Protein AF-A0A3Q3DHJ6-F1 (afdb_monomer_lite)

Radius of gyration: 68.67 Å; chains: 1; bounding box: 113×102×213 Å

pLDDT: mean 78.47, std 24.29, range [31.16, 98.81]

Foldseek 3Di:
DDDDDDDDDPPPPPPPDPVVVVVVVVVVVVVVVVVVVVVVVVVVVVVVVVVVVVVVVVVVVVVVVVVVVVVVVVVVVVVVVVVVVVVVVVVVVVVVVVVVVVVVVVVVVVVVVVVVVVVVCVVPVCPPPCVPDDPDDPVDPVVSVVVVVVVVVVVVVVVVVVVVVVVVVVVVVVVVVVVVVVVVVVVVVVVVVDDDDDDDDDDDDDDDDDDDPDDDDDPDDPDDDDPDDDDDDDDDDDDDDDDDD

Secondary structure (DSSP, 8-state):
--------------PPPHHHHHHHHHHHHHHHHHHHHHHHHHHHHHHHHHHHHHHHHHHHHHHHHHHHHHHHHHHHHHHHHHHHHHHHHHHHHHHHHHHHHHHHHHHHHHHHHHHHHHHHHHH-GGGSTTTTS-----S-HHHHHHHHHHHHHHHHHHHHHHHHHHHHHHHHHHHHHHHHHHHHHHHHHHHTTS---------------------------------PPP---------------

Sequence (245 aa):
MRAPSSSGFPLTLCMPLPCEQSMETKQKSLLQRVEALDEECEELQKQLGEREERELNLHNQLQQMSEDNEQLRTQFTSQRDTCSQLQSEKQTLQTQIEYFQGSVAELKQSVKSLKETERLLVAFPELSPLAHAQPKSTGNVLLDMEQQLQANSIRIGVLEKENAALQGSLVKLKEAAQQNAAKVRLIKSNWIGTDRTEISTKGEPYLDYTTNEQESSPLQICSFSPVTPPVEQLADQTQMQMSPL

Structure (mmCIF, N/CA/C/O backbone):
data_AF-A0A3Q3DHJ6-F1
#
_entry.id   AF-A0A3Q3DHJ6-F1
#
loop_
_atom_site.group_PDB
_atom_site.id
_atom_site.type_symbol
_atom_site.label_atom_id
_atom_site.label_alt_id
_atom_site.label_comp_id
_atom_site.label_asym_id
_atom_site.label_entity_id
_atom_site.label_seq_id
_atom_site.pdbx_PDB_ins_code
_atom_site.Cartn_x
_atom_site.Cartn_y
_atom_site.Cartn_z
_atom_site.occupancy
_atom_site.B_iso_or_equiv
_atom_site.auth_seq_id
_atom_site.auth_comp_id
_atom_site.auth_asym_id
_atom_site.auth_atom_id
_atom_site.pdbx_PDB_model_num
ATOM 1 N N . MET A 1 1 ? 51.721 5.323 -136.711 1.00 38.19 1 MET A N 1
ATOM 2 C CA . MET A 1 1 ? 52.266 6.091 -135.566 1.00 38.19 1 MET A CA 1
ATOM 3 C C . MET A 1 1 ? 51.485 5.638 -134.341 1.00 38.19 1 MET A C 1
ATOM 5 O O . MET A 1 1 ? 50.269 5.625 -134.422 1.00 38.19 1 MET A O 1
ATOM 9 N N . ARG A 1 2 ? 52.100 4.962 -133.356 1.00 38.19 2 ARG A N 1
ATOM 10 C CA . ARG A 1 2 ? 52.894 5.560 -132.254 1.00 38.19 2 ARG A CA 1
ATOM 11 C C . ARG A 1 2 ? 52.042 6.636 -131.549 1.00 38.19 2 ARG A C 1
ATOM 13 O O . ARG A 1 2 ? 51.646 7.573 -132.217 1.00 38.19 2 ARG A O 1
ATOM 20 N N . ALA A 1 3 ? 51.740 6.592 -130.260 1.00 44.41 3 ALA A N 1
ATOM 21 C CA . ALA A 1 3 ? 52.284 5.824 -129.149 1.00 44.41 3 ALA A CA 1
ATOM 22 C C . ALA A 1 3 ? 51.230 5.713 -128.028 1.00 44.41 3 ALA A C 1
ATOM 24 O O . ALA A 1 3 ? 50.199 6.378 -128.099 1.00 44.41 3 ALA A O 1
ATOM 25 N N . PRO A 1 4 ? 51.493 4.850 -127.038 1.00 59.75 4 PRO A N 1
ATOM 26 C CA . PRO A 1 4 ? 50.499 4.233 -126.180 1.00 59.75 4 PRO A CA 1
ATOM 27 C C . PRO A 1 4 ? 50.612 4.715 -124.723 1.00 59.75 4 PRO A C 1
ATOM 29 O O . PRO A 1 4 ? 51.340 5.656 -124.417 1.00 59.75 4 PRO A O 1
ATOM 32 N N . SER A 1 5 ? 49.965 3.941 -123.845 1.00 44.78 5 SER A N 1
ATOM 33 C CA . SER A 1 5 ? 50.282 3.720 -122.427 1.00 44.78 5 SER A CA 1
ATOM 34 C C . SER A 1 5 ? 50.041 4.887 -121.472 1.00 44.78 5 SER A C 1
ATOM 36 O O . SER A 1 5 ? 50.694 5.915 -121.545 1.00 44.78 5 SER A O 1
ATOM 38 N N . SER A 1 6 ? 49.241 4.654 -120.433 1.00 46.41 6 SER A N 1
ATOM 39 C CA . SER A 1 6 ? 49.790 4.017 -119.232 1.00 46.41 6 SER A CA 1
ATOM 40 C C . SER A 1 6 ? 48.711 3.833 -118.164 1.00 46.41 6 SER A C 1
ATOM 42 O O . SER A 1 6 ? 47.976 4.766 -117.868 1.00 46.41 6 SER A O 1
ATOM 44 N N . SER A 1 7 ? 48.662 2.616 -117.611 1.00 47.19 7 SER A N 1
ATOM 45 C CA . SER A 1 7 ? 48.401 2.282 -116.198 1.00 47.19 7 SER A CA 1
ATOM 46 C C . SER A 1 7 ? 47.407 3.186 -115.439 1.00 47.19 7 SER A C 1
ATOM 48 O O . SER A 1 7 ? 47.727 4.307 -115.066 1.00 47.19 7 SER A O 1
ATOM 50 N N . GLY A 1 8 ? 46.217 2.726 -115.060 1.00 51.97 8 GLY A N 1
ATOM 51 C CA . GLY A 1 8 ? 46.079 1.498 -114.280 1.00 51.97 8 GLY A CA 1
ATOM 52 C C . GLY A 1 8 ? 46.883 1.590 -112.980 1.00 51.97 8 GLY A C 1
ATOM 53 O O . GLY A 1 8 ? 47.697 0.714 -112.717 1.00 51.97 8 GLY A O 1
ATOM 54 N N . PHE A 1 9 ? 46.725 2.675 -112.217 1.00 45.62 9 PHE A N 1
ATOM 55 C CA . PHE A 1 9 ? 47.145 2.693 -110.819 1.00 45.62 9 PHE A CA 1
ATOM 56 C C . PHE A 1 9 ? 46.053 1.991 -110.007 1.00 45.62 9 PHE A C 1
ATOM 58 O O . PHE A 1 9 ? 44.914 2.467 -110.009 1.00 45.62 9 PHE A O 1
ATOM 65 N N . PRO A 1 10 ? 46.341 0.851 -109.352 1.00 48.22 10 PRO A N 1
ATOM 66 C CA . PRO A 1 10 ? 45.417 0.320 -108.370 1.00 48.22 10 PRO A CA 1
ATOM 67 C C . PRO A 1 10 ? 45.279 1.390 -107.291 1.00 48.22 10 PRO A C 1
ATOM 69 O O . PRO A 1 10 ? 46.277 1.980 -106.879 1.00 48.22 10 PRO A O 1
ATOM 72 N N . LEU A 1 11 ? 44.043 1.663 -106.874 1.00 45.88 11 LEU A N 1
ATOM 73 C CA . LEU A 1 11 ? 43.772 2.355 -105.623 1.00 45.88 11 LEU A CA 1
ATOM 74 C C . LEU A 1 11 ? 44.622 1.656 -104.566 1.00 45.88 11 LEU A C 1
ATOM 76 O O . LEU A 1 11 ? 44.307 0.537 -104.160 1.00 45.88 11 LEU A O 1
ATOM 80 N N . THR A 1 12 ? 45.747 2.269 -104.201 1.00 51.69 12 THR A N 1
ATOM 81 C CA . THR A 1 12 ? 46.545 1.843 -103.068 1.00 51.69 12 THR A CA 1
ATOM 82 C C . THR A 1 12 ? 45.611 2.025 -101.892 1.00 51.69 12 THR A C 1
ATOM 84 O O . THR A 1 12 ? 45.407 3.138 -101.412 1.00 51.69 12 THR A O 1
ATOM 87 N N . LEU A 1 13 ? 44.955 0.931 -101.510 1.00 50.88 13 LEU A N 1
ATOM 88 C CA . LEU A 1 13 ? 44.320 0.786 -100.223 1.00 50.88 13 LEU A CA 1
ATOM 89 C C . LEU A 1 13 ? 45.427 1.167 -99.243 1.00 50.88 13 LEU A C 1
ATOM 91 O O . LEU A 1 13 ? 46.418 0.446 -99.120 1.00 50.88 13 LEU A O 1
ATOM 95 N N . CYS A 1 14 ? 45.341 2.375 -98.690 1.00 50.25 14 CYS A N 1
ATOM 96 C CA . CYS A 1 14 ? 46.256 2.842 -97.670 1.00 50.25 14 CYS A CA 1
ATOM 97 C C . CYS A 1 14 ? 46.048 1.883 -96.501 1.00 50.25 14 CYS A C 1
ATOM 99 O O . CYS A 1 14 ? 45.080 2.015 -95.759 1.00 50.25 14 CYS A O 1
ATOM 101 N N . MET A 1 15 ? 46.859 0.824 -96.434 1.00 57.88 15 MET A N 1
ATOM 102 C CA . MET A 1 15 ? 46.870 -0.071 -95.290 1.00 57.88 15 MET A CA 1
ATOM 103 C C . MET A 1 15 ? 47.282 0.801 -94.107 1.00 57.88 15 MET A C 1
ATOM 105 O O . MET A 1 15 ? 48.376 1.375 -94.168 1.00 57.88 15 MET A O 1
ATOM 109 N N . PRO A 1 16 ? 46.418 0.963 -93.089 1.00 57.41 16 PRO A N 1
ATOM 110 C CA . PRO A 1 16 ? 46.714 1.852 -91.982 1.00 57.41 16 PRO A CA 1
ATOM 111 C C . PRO A 1 16 ? 48.050 1.433 -91.373 1.00 57.41 16 PRO A C 1
ATOM 113 O O . PRO A 1 16 ? 48.297 0.247 -91.130 1.00 57.41 16 PRO A O 1
ATOM 116 N N . LEU A 1 17 ? 48.944 2.411 -91.205 1.00 59.09 17 LEU A N 1
ATOM 117 C CA . LEU A 1 17 ? 50.272 2.208 -90.631 1.00 59.09 17 LEU A CA 1
ATOM 118 C C . LEU A 1 17 ? 50.115 1.471 -89.284 1.00 59.09 17 LEU A C 1
ATOM 120 O O . LEU A 1 17 ? 49.172 1.773 -88.554 1.00 59.09 17 LEU A O 1
ATOM 124 N N . PRO A 1 18 ? 51.028 0.564 -88.882 1.00 71.81 18 PRO A N 1
ATOM 125 C CA . PRO A 1 18 ? 50.919 -0.202 -87.628 1.00 71.81 18 PRO A CA 1
ATOM 126 C C . PRO A 1 18 ? 50.648 0.646 -86.367 1.00 71.81 18 PRO A C 1
ATOM 128 O O . PRO A 1 18 ? 50.118 0.157 -85.372 1.00 71.81 18 PRO A O 1
ATOM 131 N N . CYS A 1 19 ? 50.993 1.936 -86.415 1.00 77.69 19 CYS A N 1
ATOM 132 C CA . CYS A 1 19 ? 50.705 2.921 -85.378 1.00 77.69 19 CYS A CA 1
ATOM 133 C C . CYS A 1 19 ? 49.204 3.265 -85.256 1.00 77.69 19 CYS A C 1
ATOM 135 O O . CYS A 1 19 ? 48.701 3.375 -84.143 1.00 77.69 19 CYS A O 1
ATOM 137 N N . GLU A 1 20 ? 48.471 3.384 -86.367 1.00 82.25 20 GLU A N 1
ATOM 138 C CA . GLU A 1 20 ? 47.041 3.733 -86.389 1.00 82.25 20 GLU A CA 1
ATOM 139 C C . GLU A 1 20 ? 46.186 2.617 -85.773 1.00 82.25 20 GLU A C 1
ATOM 141 O O . GLU A 1 20 ? 45.377 2.872 -84.884 1.00 82.25 20 GLU A O 1
ATOM 146 N N . GLN A 1 21 ? 46.479 1.361 -86.120 1.00 84.25 21 GLN A N 1
ATOM 147 C CA . GLN A 1 21 ? 45.838 0.189 -85.508 1.00 84.25 21 GLN A CA 1
ATOM 148 C C . GLN A 1 21 ? 46.177 0.061 -84.007 1.00 84.25 21 GLN A C 1
ATOM 150 O O . GLN A 1 21 ? 45.337 -0.321 -83.189 1.00 84.25 21 GLN A O 1
ATOM 155 N N . SER A 1 22 ? 47.405 0.413 -83.602 1.00 89.38 22 SER A N 1
ATOM 156 C CA . SER A 1 22 ? 47.807 0.440 -82.185 1.00 89.38 22 SER A CA 1
ATOM 157 C C . SER A 1 22 ? 47.081 1.536 -81.392 1.00 89.38 22 SER A C 1
ATOM 159 O O . SER A 1 22 ? 46.739 1.344 -80.226 1.00 89.38 22 SER A O 1
ATOM 161 N N . MET A 1 23 ? 46.830 2.686 -82.015 1.00 92.38 23 MET A N 1
ATOM 162 C CA . MET A 1 23 ? 46.065 3.778 -81.414 1.00 92.38 23 MET A CA 1
ATOM 163 C C . MET A 1 23 ? 44.589 3.413 -81.261 1.00 92.38 23 MET A C 1
ATOM 165 O O . MET A 1 23 ? 44.036 3.590 -80.177 1.00 92.38 23 MET A O 1
ATOM 169 N N . GLU A 1 24 ? 43.977 2.843 -82.297 1.00 92.25 24 GLU A N 1
ATOM 170 C CA . GLU A 1 24 ? 42.576 2.414 -82.278 1.00 92.25 24 GLU A CA 1
ATOM 171 C C . GLU A 1 24 ? 42.324 1.338 -81.208 1.00 92.25 24 GLU A C 1
ATOM 173 O O . GLU A 1 24 ? 41.382 1.429 -80.420 1.00 92.25 24 GLU A O 1
ATOM 178 N N . THR A 1 25 ? 43.214 0.348 -81.103 1.00 94.06 25 THR A N 1
ATOM 179 C CA . THR A 1 25 ? 43.114 -0.703 -80.075 1.00 94.06 25 THR A CA 1
ATOM 180 C C . THR A 1 25 ? 43.244 -0.150 -78.657 1.00 94.06 25 THR A C 1
ATOM 182 O O . THR A 1 25 ? 42.475 -0.541 -77.777 1.00 94.06 25 THR A O 1
ATOM 185 N N . LYS A 1 26 ? 44.159 0.800 -78.424 1.00 95.25 26 LYS A N 1
ATOM 186 C CA . LYS A 1 26 ? 44.283 1.488 -77.129 1.00 95.25 26 LYS A CA 1
ATOM 187 C C . LYS A 1 26 ? 43.051 2.323 -76.806 1.00 95.25 26 LYS A C 1
ATOM 189 O O . LYS A 1 26 ? 42.571 2.249 -75.682 1.00 95.25 26 LYS A O 1
ATOM 194 N N . GLN A 1 27 ? 42.521 3.081 -77.766 1.00 95.56 27 GLN A N 1
ATOM 195 C CA . GLN A 1 27 ? 41.292 3.857 -77.572 1.00 95.56 27 GLN A CA 1
ATOM 196 C C . GLN A 1 27 ? 40.122 2.951 -77.192 1.00 95.56 27 GLN A C 1
ATOM 198 O O . GLN A 1 27 ? 39.433 3.223 -76.214 1.00 95.56 27 GLN A O 1
ATOM 203 N N . LYS A 1 28 ? 39.948 1.833 -77.902 1.00 96.38 28 LYS A N 1
ATOM 204 C CA . LYS A 1 28 ? 38.896 0.859 -77.608 1.00 96.38 28 LYS A CA 1
ATOM 205 C C . LYS A 1 28 ? 39.064 0.216 -76.229 1.00 96.38 28 LYS A C 1
ATOM 207 O O . LYS A 1 28 ? 38.093 0.103 -75.491 1.00 96.38 28 LYS A O 1
ATOM 212 N N . SER A 1 29 ? 40.291 -0.153 -75.856 1.00 97.25 29 SER A N 1
ATOM 213 C CA . SER A 1 29 ? 40.589 -0.696 -74.524 1.00 97.25 29 SER A CA 1
ATOM 214 C C . SER A 1 29 ? 40.341 0.321 -73.406 1.00 97.25 29 SER A C 1
ATOM 216 O O . SER A 1 29 ? 39.877 -0.064 -72.336 1.00 97.25 29 SER A O 1
ATOM 218 N N . LEU A 1 30 ? 40.649 1.601 -73.634 1.00 97.69 30 LEU A N 1
ATOM 219 C CA . LEU A 1 30 ? 40.379 2.669 -72.672 1.00 97.69 30 LEU A CA 1
ATOM 220 C C . LEU A 1 30 ? 38.879 2.912 -72.518 1.00 97.69 30 LEU A C 1
ATOM 222 O O . LEU A 1 30 ? 38.420 3.008 -71.387 1.00 97.69 30 LEU A O 1
ATOM 226 N N . LEU A 1 31 ? 38.121 2.948 -73.619 1.00 97.69 31 LEU A N 1
ATOM 227 C CA . LEU A 1 31 ? 36.661 3.071 -73.578 1.00 97.69 31 LEU A CA 1
ATOM 228 C C . LEU A 1 31 ? 36.030 1.936 -72.768 1.00 97.69 31 LEU A C 1
ATOM 230 O O . LEU A 1 31 ? 35.289 2.210 -71.836 1.00 97.69 31 LEU A O 1
ATOM 234 N N . GLN A 1 32 ? 36.421 0.686 -73.029 1.00 97.69 32 GLN A N 1
ATOM 235 C CA . GLN A 1 32 ? 35.944 -0.465 -72.252 1.00 97.69 32 GLN A CA 1
ATOM 236 C C . GLN A 1 32 ? 36.284 -0.358 -70.763 1.00 97.69 32 GLN A C 1
ATOM 238 O O . GLN A 1 32 ? 35.499 -0.771 -69.914 1.00 97.69 32 GLN A O 1
ATOM 243 N N . ARG A 1 33 ? 37.462 0.183 -70.418 1.00 97.81 33 ARG A N 1
ATOM 244 C CA . ARG A 1 33 ? 37.822 0.383 -69.011 1.00 97.81 33 ARG A CA 1
ATOM 245 C C . ARG A 1 33 ? 37.009 1.503 -68.366 1.00 97.81 33 ARG A C 1
ATOM 247 O O . ARG A 1 33 ? 36.709 1.381 -67.187 1.00 97.81 33 ARG A O 1
ATOM 254 N N . VAL A 1 34 ? 36.684 2.564 -69.101 1.00 98.19 34 VAL A N 1
ATOM 255 C CA . VAL A 1 34 ? 35.807 3.640 -68.616 1.00 98.19 34 VAL A CA 1
ATOM 256 C C . VAL A 1 34 ? 34.396 3.102 -68.389 1.00 98.19 34 VAL A C 1
ATOM 258 O O . VAL A 1 34 ? 33.900 3.243 -67.284 1.00 98.19 34 VAL A O 1
ATOM 261 N N . GLU A 1 35 ? 33.821 2.382 -69.355 1.00 97.81 35 GLU A N 1
ATOM 262 C CA . GLU A 1 35 ? 32.502 1.741 -69.214 1.00 97.81 35 GLU A CA 1
ATOM 263 C C . GLU A 1 35 ? 32.453 0.810 -67.989 1.00 97.81 35 GLU A C 1
ATOM 265 O O . GLU A 1 35 ? 31.550 0.913 -67.167 1.00 97.81 35 GLU A O 1
ATOM 270 N N . ALA A 1 36 ? 33.473 -0.036 -67.799 1.00 97.75 36 ALA A N 1
ATOM 271 C CA . ALA A 1 36 ? 33.556 -0.906 -66.624 1.00 97.75 36 ALA A CA 1
ATOM 272 C C . ALA A 1 36 ? 33.687 -0.125 -65.302 1.00 97.75 36 ALA A C 1
ATOM 274 O O . ALA A 1 36 ? 33.156 -0.546 -64.280 1.00 97.75 36 ALA A O 1
ATOM 275 N N . LEU A 1 37 ? 34.410 1.000 -65.300 1.00 98.31 37 LEU A N 1
ATOM 276 C CA . LEU A 1 37 ? 34.512 1.861 -64.120 1.00 98.31 37 LEU A CA 1
ATOM 277 C C . LEU A 1 37 ? 33.188 2.568 -63.821 1.00 98.31 37 LEU A C 1
ATOM 279 O O . LEU A 1 37 ? 32.863 2.725 -62.647 1.00 98.31 37 LEU A O 1
ATOM 283 N N . ASP A 1 38 ? 32.432 2.967 -64.843 1.00 98.31 38 ASP A N 1
ATOM 284 C CA . ASP A 1 38 ? 31.113 3.578 -64.677 1.00 98.31 38 ASP A CA 1
ATOM 285 C C . ASP A 1 38 ? 30.137 2.568 -64.049 1.00 98.31 38 ASP A C 1
ATOM 287 O O . ASP A 1 38 ? 29.485 2.887 -63.055 1.00 98.31 38 ASP A O 1
ATOM 291 N N . GLU A 1 39 ? 30.128 1.319 -64.531 1.00 98.12 39 GLU A N 1
ATOM 292 C CA . GLU A 1 39 ? 29.353 0.221 -63.930 1.00 98.12 39 GLU A CA 1
ATOM 293 C C . GLU A 1 39 ? 29.758 -0.049 -62.467 1.00 98.12 39 GLU A C 1
ATOM 295 O O . GLU A 1 39 ? 28.898 -0.173 -61.590 1.00 98.12 39 GLU A O 1
ATOM 300 N N . GLU A 1 40 ? 31.066 -0.105 -62.171 1.00 98.38 40 GLU A N 1
ATOM 301 C CA . GLU A 1 40 ? 31.577 -0.245 -60.799 1.00 98.38 40 GLU A CA 1
ATOM 302 C C . GLU A 1 40 ? 31.118 0.930 -59.906 1.00 98.38 40 GLU A C 1
ATOM 304 O O . GLU A 1 40 ? 30.733 0.714 -58.753 1.00 98.38 40 GLU A O 1
ATOM 309 N N . CYS A 1 41 ? 31.123 2.167 -60.418 1.00 98.38 41 CYS A N 1
ATOM 310 C CA . CYS A 1 41 ? 30.667 3.350 -59.682 1.00 98.38 41 CYS A CA 1
ATOM 311 C C . CYS A 1 41 ? 29.165 3.303 -59.377 1.00 98.38 41 CYS A C 1
ATOM 313 O O . CYS A 1 41 ? 28.772 3.586 -58.243 1.00 98.38 41 CYS A O 1
ATOM 315 N N . GLU A 1 42 ? 28.333 2.932 -60.354 1.00 98.38 42 GLU A N 1
ATOM 316 C CA . GLU A 1 42 ? 26.882 2.814 -60.175 1.00 98.38 42 GLU A CA 1
ATOM 317 C C . GLU A 1 42 ? 26.523 1.744 -59.135 1.00 98.38 42 GLU A C 1
ATOM 319 O O . GLU A 1 42 ? 25.709 1.989 -58.238 1.00 98.38 42 GLU A O 1
ATOM 324 N N . GLU A 1 43 ? 27.171 0.578 -59.195 1.00 98.38 43 GLU A N 1
ATOM 325 C CA . GLU A 1 43 ? 26.939 -0.501 -58.232 1.00 98.38 43 GLU A CA 1
ATOM 326 C C . GLU A 1 43 ? 27.399 -0.105 -56.820 1.00 98.38 43 GLU A C 1
ATOM 328 O O . GLU A 1 43 ? 26.675 -0.323 -55.845 1.00 98.38 43 GLU A O 1
ATOM 333 N N . LEU A 1 44 ? 28.561 0.545 -56.684 1.00 98.50 44 LEU A N 1
ATOM 334 C CA . LEU A 1 44 ? 29.019 1.068 -55.392 1.00 98.50 44 LEU A CA 1
ATOM 335 C C . LEU A 1 44 ? 28.064 2.127 -54.832 1.00 98.50 44 LEU A C 1
ATOM 337 O O . LEU A 1 44 ? 27.785 2.122 -53.631 1.00 98.50 44 LEU A O 1
ATOM 341 N N . GLN A 1 45 ? 27.537 3.013 -55.678 1.00 98.38 45 GLN A N 1
ATOM 342 C CA . GLN A 1 45 ? 26.580 4.036 -55.264 1.00 98.38 45 GLN A CA 1
ATOM 343 C C . GLN A 1 45 ? 25.264 3.415 -54.782 1.00 98.38 45 GLN A C 1
ATOM 345 O O . GLN A 1 45 ? 24.725 3.829 -53.753 1.00 98.38 45 GLN A O 1
ATOM 350 N N . LYS A 1 46 ? 24.776 2.379 -55.469 1.00 98.56 46 LYS A N 1
ATOM 351 C CA . LYS A 1 46 ? 23.603 1.614 -55.038 1.00 98.56 46 LYS A CA 1
ATOM 352 C C . LYS A 1 46 ? 23.838 0.932 -53.686 1.00 98.56 46 LYS A C 1
ATOM 354 O O . LYS A 1 46 ? 23.024 1.082 -52.776 1.00 98.56 46 LYS A O 1
ATOM 359 N N . GLN A 1 47 ? 24.965 0.236 -53.522 1.00 98.38 47 GLN A N 1
ATOM 360 C CA . GLN A 1 47 ? 25.312 -0.432 -52.261 1.00 98.38 47 GLN A CA 1
ATOM 361 C C . GLN A 1 47 ? 25.485 0.550 -51.098 1.00 98.38 47 GLN A C 1
ATOM 363 O O . GLN A 1 47 ? 25.141 0.222 -49.956 1.00 98.38 47 GLN A O 1
ATOM 368 N N . LEU A 1 48 ? 26.026 1.742 -51.370 1.00 98.62 48 LEU A N 1
ATOM 369 C CA . LEU A 1 48 ? 26.127 2.817 -50.390 1.00 98.62 48 LEU A CA 1
ATOM 370 C C . LEU A 1 48 ? 24.733 3.259 -49.937 1.00 98.62 48 LEU A C 1
ATOM 372 O O . LEU A 1 48 ? 24.478 3.243 -48.736 1.00 98.62 48 LEU A O 1
ATOM 376 N N . GLY A 1 49 ? 23.817 3.532 -50.873 1.00 98.44 49 GLY A N 1
ATOM 377 C CA . GLY A 1 49 ? 22.439 3.915 -50.552 1.00 98.44 49 GLY A CA 1
ATOM 378 C C . GLY A 1 49 ? 21.700 2.854 -49.729 1.00 98.44 49 GLY A C 1
ATOM 379 O O . GLY A 1 49 ? 21.109 3.165 -48.697 1.00 98.44 49 GLY A O 1
ATOM 380 N N . GLU A 1 50 ? 21.811 1.575 -50.103 1.00 98.56 50 GLU A N 1
ATOM 381 C CA . GLU A 1 50 ? 21.230 0.470 -49.324 1.00 98.56 50 GLU A CA 1
ATOM 382 C C . GLU A 1 50 ? 21.839 0.357 -47.915 1.00 98.56 50 GLU A C 1
ATOM 384 O O . GLU A 1 50 ? 21.174 -0.062 -46.962 1.00 98.56 50 GLU A O 1
ATOM 389 N N . ARG A 1 51 ? 23.131 0.677 -47.760 1.00 98.38 51 ARG A N 1
ATOM 390 C CA . ARG A 1 51 ? 23.796 0.680 -46.452 1.00 98.38 51 ARG A CA 1
ATOM 391 C C . ARG A 1 51 ? 23.340 1.861 -45.602 1.00 98.38 51 ARG A C 1
ATOM 393 O O . ARG A 1 51 ? 23.098 1.642 -44.419 1.00 98.38 51 ARG A O 1
ATOM 400 N N . GLU A 1 52 ? 23.227 3.051 -46.178 1.00 98.50 52 GLU A N 1
ATOM 401 C CA . GLU A 1 52 ? 22.742 4.258 -45.501 1.00 98.50 52 GLU A CA 1
ATOM 402 C C . GLU A 1 52 ? 21.292 4.085 -45.030 1.00 98.50 52 GLU A C 1
ATOM 404 O O . GLU A 1 52 ? 20.984 4.380 -43.879 1.00 98.50 52 GLU A O 1
ATOM 409 N N . GLU A 1 53 ? 20.418 3.497 -45.853 1.00 98.62 53 GLU A N 1
ATOM 410 C CA . GLU A 1 53 ? 19.041 3.186 -45.448 1.00 98.62 53 GLU A CA 1
ATOM 411 C C . GLU A 1 53 ? 19.000 2.191 -44.276 1.00 98.62 53 GLU A C 1
ATOM 413 O O . GLU A 1 53 ? 18.270 2.386 -43.298 1.00 98.62 53 GLU A O 1
ATOM 418 N N . ARG A 1 54 ? 19.816 1.128 -44.336 1.00 98.50 54 ARG A N 1
ATOM 419 C CA . ARG A 1 54 ? 19.931 0.160 -43.234 1.00 98.50 54 ARG A CA 1
ATOM 420 C C . ARG A 1 54 ? 20.465 0.802 -41.956 1.00 98.50 54 ARG A C 1
ATOM 422 O O . ARG A 1 54 ? 19.994 0.453 -40.876 1.00 98.50 54 ARG A O 1
ATOM 429 N N . GLU A 1 55 ? 21.437 1.700 -42.070 1.00 98.50 55 GLU A N 1
ATOM 430 C CA . GLU A 1 55 ? 22.013 2.425 -40.937 1.00 98.50 55 GLU A CA 1
ATOM 431 C C . GLU A 1 55 ? 20.963 3.322 -40.275 1.00 98.50 55 GLU A C 1
ATOM 433 O O . GLU A 1 55 ? 20.729 3.184 -39.074 1.00 98.50 55 GLU A O 1
ATOM 438 N N . LEU A 1 56 ? 20.220 4.101 -41.065 1.00 98.50 56 LEU A N 1
ATOM 439 C CA . LEU A 1 56 ? 19.122 4.936 -40.577 1.00 98.50 56 LEU A CA 1
ATOM 440 C C . LEU A 1 56 ? 18.028 4.106 -39.890 1.00 98.50 56 LEU A C 1
ATOM 442 O O . LEU A 1 56 ? 17.539 4.472 -38.820 1.00 98.50 56 LEU A O 1
ATOM 446 N N . ASN A 1 57 ? 17.653 2.959 -40.462 1.00 98.69 57 ASN A N 1
ATOM 447 C CA . ASN A 1 57 ? 16.655 2.076 -39.858 1.00 98.69 57 ASN A CA 1
ATOM 448 C C . ASN A 1 57 ? 17.131 1.507 -38.507 1.00 98.69 57 ASN A C 1
ATOM 450 O O . ASN A 1 57 ? 16.387 1.518 -37.526 1.00 98.69 57 ASN A O 1
ATOM 454 N N . LEU A 1 58 ? 18.382 1.043 -38.430 1.00 98.62 58 LEU A N 1
ATOM 455 C CA . LEU A 1 58 ? 18.964 0.562 -37.174 1.00 98.62 58 LEU A CA 1
ATOM 456 C C . LEU A 1 58 ? 19.060 1.677 -36.129 1.00 98.62 58 LEU A C 1
ATOM 458 O O . LEU A 1 58 ? 18.777 1.430 -34.956 1.00 98.62 58 LEU A O 1
ATOM 462 N N . HIS A 1 59 ? 19.412 2.895 -36.544 1.00 98.62 59 HIS A N 1
ATOM 463 C CA . HIS A 1 59 ? 19.450 4.058 -35.664 1.00 98.62 59 HIS A CA 1
ATOM 464 C C . HIS A 1 59 ? 18.072 4.349 -35.057 1.00 98.62 59 HIS A C 1
ATOM 466 O O . HIS A 1 59 ? 17.947 4.455 -33.838 1.00 98.62 59 HIS A O 1
ATOM 472 N N . ASN A 1 60 ? 17.022 4.371 -35.883 1.00 98.56 60 ASN A N 1
ATOM 473 C CA . ASN A 1 60 ? 15.649 4.575 -35.416 1.00 98.56 60 ASN A CA 1
ATOM 474 C C . ASN A 1 60 ? 15.191 3.468 -34.455 1.00 98.56 60 ASN A C 1
ATOM 476 O O . ASN A 1 60 ? 14.564 3.752 -33.437 1.00 98.56 60 ASN A O 1
ATOM 480 N N . GLN A 1 61 ? 15.531 2.205 -34.735 1.00 98.69 61 GLN A N 1
ATOM 481 C CA . GLN A 1 61 ? 15.217 1.088 -33.834 1.00 98.69 61 GLN A CA 1
ATOM 482 C C . GLN A 1 61 ? 15.940 1.214 -32.488 1.00 98.69 61 GLN A C 1
ATOM 484 O O . GLN A 1 61 ? 15.339 0.974 -31.442 1.00 98.69 61 GLN A O 1
ATOM 489 N N . LEU A 1 62 ? 17.217 1.607 -32.494 1.00 98.69 62 LEU A N 1
ATOM 490 C CA . LEU A 1 62 ? 17.980 1.853 -31.269 1.00 98.69 62 LEU A CA 1
ATOM 491 C C . LEU A 1 62 ? 17.387 3.003 -30.456 1.00 98.69 62 LEU A C 1
ATOM 493 O O . LEU A 1 62 ? 17.277 2.880 -29.236 1.00 98.69 62 LEU A O 1
ATOM 497 N N . GLN A 1 63 ? 16.978 4.085 -31.120 1.00 98.69 63 GLN A N 1
ATOM 498 C CA . GLN A 1 63 ? 16.317 5.205 -30.464 1.00 98.69 63 GLN A CA 1
ATOM 499 C C . GLN A 1 63 ? 15.002 4.761 -29.813 1.00 98.69 63 GLN A C 1
ATOM 501 O O . GLN A 1 63 ? 14.819 4.990 -28.619 1.00 98.69 63 GLN A O 1
ATOM 506 N N . GLN A 1 64 ? 14.143 4.044 -30.544 1.00 98.69 64 GLN A N 1
ATOM 507 C CA . GLN A 1 64 ? 12.880 3.541 -29.998 1.00 98.69 64 GLN A CA 1
ATOM 508 C C . GLN A 1 64 ? 13.108 2.627 -28.789 1.00 98.69 64 GLN A C 1
ATOM 510 O O . GLN A 1 64 ? 12.486 2.806 -27.747 1.00 98.69 64 GLN A O 1
ATOM 515 N N . MET A 1 65 ? 14.048 1.680 -28.885 1.00 98.62 65 MET A N 1
ATOM 516 C CA . MET A 1 65 ? 14.380 0.810 -27.753 1.00 98.62 65 MET A CA 1
ATOM 517 C C . MET A 1 65 ? 14.925 1.593 -26.555 1.00 98.62 65 MET A C 1
ATOM 519 O O . MET A 1 65 ? 14.684 1.202 -25.414 1.00 98.62 65 MET A O 1
ATOM 523 N N . SER A 1 66 ? 15.678 2.671 -26.791 1.00 98.56 66 SER A N 1
ATOM 524 C CA . SER A 1 66 ? 16.179 3.542 -25.726 1.00 98.56 66 SER A CA 1
ATOM 525 C C . SER A 1 66 ? 15.031 4.255 -25.011 1.00 98.56 66 SER A C 1
ATOM 527 O O . SER A 1 66 ? 14.984 4.245 -23.780 1.00 98.56 66 SER A O 1
ATOM 529 N N . GLU A 1 67 ? 14.092 4.823 -25.769 1.00 98.69 67 GLU A N 1
ATOM 530 C CA . GLU A 1 67 ? 12.899 5.492 -25.238 1.00 98.69 67 GLU A CA 1
ATOM 531 C C . GLU A 1 67 ? 12.019 4.512 -24.446 1.00 98.69 67 GLU A C 1
ATOM 533 O O . GLU A 1 67 ? 11.644 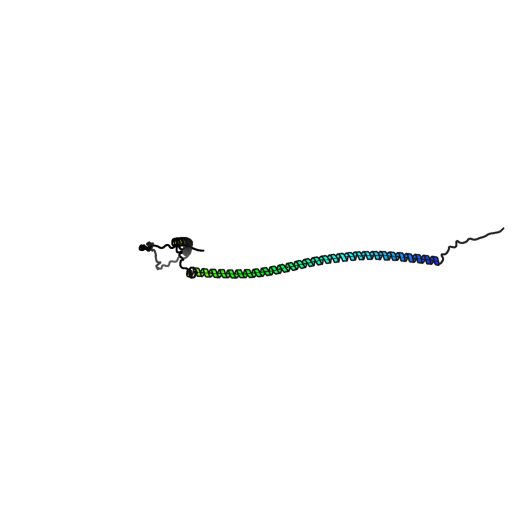4.794 -23.306 1.00 98.69 67 GLU A O 1
ATOM 538 N N . ASP A 1 68 ? 11.772 3.316 -24.985 1.00 98.62 68 ASP A N 1
ATOM 539 C CA . ASP A 1 68 ? 11.010 2.264 -24.304 1.00 98.62 68 ASP A CA 1
ATOM 540 C C . ASP A 1 68 ? 11.698 1.824 -22.998 1.00 98.62 68 ASP A C 1
ATOM 542 O O . ASP A 1 68 ? 11.043 1.607 -21.974 1.00 98.62 68 ASP A O 1
ATOM 546 N N . ASN A 1 69 ? 13.034 1.720 -22.990 1.00 98.75 69 ASN A N 1
ATOM 547 C CA . ASN A 1 69 ? 13.792 1.367 -21.788 1.00 98.75 69 ASN A CA 1
ATOM 548 C C . ASN A 1 69 ? 13.660 2.442 -20.704 1.00 98.75 69 ASN A C 1
ATOM 550 O O . ASN A 1 69 ? 13.482 2.117 -19.530 1.00 98.75 69 ASN A O 1
ATOM 554 N N . GLU A 1 70 ? 13.722 3.718 -21.082 1.00 98.62 70 GLU A N 1
ATOM 555 C CA . GLU A 1 70 ? 13.541 4.834 -20.155 1.00 98.62 70 GLU A CA 1
ATOM 556 C C . GLU A 1 70 ? 12.117 4.862 -19.579 1.00 98.62 70 GLU A C 1
ATOM 558 O O . GLU A 1 70 ? 11.935 4.987 -18.362 1.00 98.62 70 GLU A O 1
ATOM 563 N N . GLN A 1 71 ? 11.101 4.631 -20.413 1.00 98.62 71 GLN A N 1
ATOM 564 C CA . GLN A 1 71 ? 9.715 4.501 -19.959 1.00 98.62 71 GLN A CA 1
ATOM 565 C C . GLN A 1 71 ? 9.539 3.332 -18.981 1.00 98.62 71 GLN A C 1
ATOM 567 O O . GLN A 1 71 ? 8.929 3.489 -17.923 1.00 98.62 71 GLN A O 1
ATOM 572 N N . LEU A 1 72 ? 10.111 2.164 -19.273 1.00 98.69 72 LEU A N 1
ATOM 573 C CA . LEU A 1 72 ? 10.042 1.018 -18.364 1.00 98.69 72 LEU A CA 1
ATOM 574 C C . LEU A 1 72 ? 10.779 1.281 -17.048 1.00 98.69 72 LEU A C 1
ATOM 576 O O . LEU A 1 72 ? 10.289 0.905 -15.983 1.00 98.69 72 LEU A O 1
ATOM 580 N N . ARG A 1 73 ? 11.929 1.962 -17.089 1.00 98.69 73 ARG A N 1
ATOM 581 C CA . ARG A 1 73 ? 12.670 2.351 -15.881 1.00 98.69 73 ARG A CA 1
ATOM 582 C C . ARG A 1 73 ? 11.852 3.283 -14.998 1.00 98.69 73 ARG A C 1
ATOM 584 O O . ARG A 1 73 ? 11.768 3.035 -13.797 1.00 98.69 73 ARG A O 1
ATOM 591 N N . THR A 1 74 ? 11.234 4.311 -15.578 1.00 98.50 74 THR A N 1
ATOM 592 C CA . THR A 1 74 ? 10.406 5.265 -14.824 1.00 98.50 74 THR A CA 1
ATOM 593 C C . THR A 1 74 ? 9.181 4.583 -14.209 1.00 98.50 74 THR A C 1
ATOM 595 O O . THR A 1 74 ? 8.906 4.765 -13.017 1.00 98.50 74 THR A O 1
ATOM 598 N N . GLN A 1 75 ? 8.501 3.711 -14.961 1.00 98.62 75 GLN A N 1
ATOM 599 C CA . GLN A 1 75 ? 7.397 2.899 -14.441 1.00 98.62 75 GLN A CA 1
ATOM 600 C C . GLN A 1 75 ? 7.847 1.984 -13.298 1.00 98.62 75 GLN A C 1
ATOM 602 O O . GLN A 1 75 ? 7.199 1.940 -12.252 1.00 98.62 75 GLN A O 1
ATOM 607 N N . PHE A 1 76 ? 8.980 1.296 -13.454 1.00 98.75 76 PHE A N 1
ATOM 608 C CA . PHE A 1 76 ? 9.521 0.419 -12.418 1.00 98.75 76 PHE A CA 1
ATOM 609 C C . PHE A 1 76 ? 9.862 1.190 -11.138 1.00 98.75 76 PHE A C 1
ATOM 611 O O . PHE A 1 76 ? 9.521 0.746 -10.041 1.00 98.75 76 PHE A O 1
ATOM 618 N N . THR A 1 77 ? 10.483 2.369 -11.255 1.00 98.56 77 THR A N 1
ATOM 619 C CA . THR A 1 77 ? 10.759 3.219 -10.088 1.00 98.56 77 THR A CA 1
ATOM 620 C C . THR A 1 77 ? 9.476 3.669 -9.395 1.00 98.56 77 THR A C 1
ATOM 622 O O . THR A 1 77 ? 9.373 3.531 -8.180 1.00 98.56 77 THR A O 1
ATOM 625 N N . SER A 1 78 ? 8.459 4.089 -10.154 1.00 98.38 78 SER A N 1
ATOM 626 C CA . SER A 1 78 ? 7.165 4.497 -9.595 1.00 98.38 78 SER A CA 1
ATOM 627 C C . SER A 1 78 ? 6.462 3.347 -8.862 1.00 98.38 78 SER A C 1
ATOM 629 O O . SER A 1 78 ? 5.961 3.526 -7.746 1.00 98.38 78 SER A O 1
ATOM 631 N N . GLN A 1 79 ? 6.477 2.139 -9.437 1.00 98.56 79 GLN A N 1
ATOM 632 C CA . GLN A 1 79 ? 5.924 0.947 -8.789 1.00 98.56 79 GLN A CA 1
ATOM 633 C C . GLN A 1 79 ? 6.677 0.588 -7.505 1.00 98.56 79 GLN A C 1
ATOM 635 O O . GLN A 1 79 ? 6.051 0.274 -6.491 1.00 98.56 79 GLN A O 1
ATOM 640 N N . ARG A 1 80 ? 8.012 0.659 -7.517 1.00 98.62 80 ARG A N 1
ATOM 641 C CA . ARG A 1 80 ? 8.842 0.400 -6.334 1.00 98.62 80 ARG A CA 1
ATOM 642 C C . ARG A 1 80 ? 8.538 1.384 -5.204 1.00 98.62 80 ARG A C 1
ATOM 644 O O . ARG A 1 80 ? 8.425 0.972 -4.047 1.00 98.62 80 ARG A O 1
ATOM 651 N N . ASP A 1 81 ? 8.392 2.663 -5.528 1.00 98.62 81 ASP A N 1
ATOM 652 C CA . ASP A 1 81 ? 8.130 3.705 -4.536 1.00 98.62 81 ASP A CA 1
ATOM 653 C C . ASP A 1 81 ? 6.719 3.543 -3.940 1.00 98.62 81 ASP A C 1
ATOM 655 O O . ASP A 1 81 ? 6.554 3.572 -2.719 1.00 98.62 81 ASP A O 1
ATOM 659 N N . THR A 1 82 ? 5.725 3.219 -4.776 1.00 98.62 82 THR A N 1
ATOM 660 C CA . THR A 1 82 ? 4.362 2.873 -4.328 1.00 98.62 82 THR A CA 1
ATOM 661 C C . THR A 1 82 ? 4.362 1.647 -3.410 1.00 98.62 82 THR A C 1
ATOM 663 O O . THR A 1 82 ? 3.732 1.654 -2.353 1.00 98.62 82 THR A O 1
ATOM 666 N N . CYS A 1 83 ? 5.102 0.594 -3.768 1.00 98.69 83 CYS A N 1
ATOM 667 C CA . CYS A 1 83 ? 5.232 -0.609 -2.943 1.00 98.69 83 CYS A CA 1
ATOM 668 C C . CYS A 1 83 ? 5.847 -0.287 -1.570 1.00 98.69 83 CYS A C 1
ATOM 670 O O . CYS A 1 83 ? 5.353 -0.743 -0.537 1.00 98.69 83 CYS A O 1
ATOM 672 N N . SER A 1 84 ? 6.872 0.567 -1.550 1.00 98.62 84 SER A N 1
ATOM 673 C CA . SER A 1 84 ? 7.518 1.023 -0.314 1.00 98.62 84 SER A CA 1
ATOM 674 C C . SER A 1 84 ? 6.554 1.818 0.574 1.00 98.62 84 SER A C 1
ATOM 676 O O . SER A 1 84 ? 6.516 1.614 1.789 1.00 98.62 84 SER A O 1
ATOM 678 N N . GLN A 1 85 ? 5.725 2.681 -0.024 1.00 98.75 85 GLN A N 1
ATOM 679 C CA . GLN A 1 85 ? 4.692 3.428 0.694 1.00 98.75 85 GLN A CA 1
ATOM 680 C C . GLN A 1 85 ? 3.637 2.498 1.304 1.00 98.75 85 GLN A C 1
ATOM 682 O O . GLN A 1 85 ? 3.353 2.600 2.498 1.00 98.75 85 GLN A O 1
ATOM 687 N N . LEU A 1 86 ? 3.116 1.547 0.523 1.00 98.75 86 LEU A N 1
ATOM 688 C CA . LEU A 1 86 ? 2.144 0.560 1.002 1.00 98.75 86 LEU A CA 1
ATOM 689 C C . LEU A 1 86 ? 2.711 -0.306 2.132 1.00 98.75 86 LEU A C 1
ATOM 691 O O . LEU A 1 86 ? 1.998 -0.651 3.073 1.00 98.75 86 LEU A O 1
ATOM 695 N N . GLN A 1 87 ? 4.000 -0.645 2.079 1.00 98.75 87 GLN A N 1
ATOM 696 C CA . GLN A 1 87 ? 4.651 -1.398 3.148 1.00 98.75 87 GLN A CA 1
ATOM 697 C C . GLN A 1 87 ? 4.743 -0.592 4.453 1.00 98.75 87 GLN A C 1
ATOM 699 O O . GLN A 1 87 ? 4.494 -1.142 5.527 1.00 98.75 87 GLN A O 1
ATOM 704 N N . SER A 1 88 ? 5.045 0.705 4.364 1.00 98.69 88 SER A N 1
ATOM 705 C CA . SER A 1 88 ? 5.046 1.614 5.516 1.00 98.69 88 SER A CA 1
ATOM 706 C C . SER A 1 88 ? 3.644 1.787 6.116 1.00 98.69 88 SER A C 1
ATOM 708 O O . SER A 1 88 ? 3.459 1.704 7.334 1.00 98.69 88 SER A O 1
ATOM 710 N N . GLU A 1 89 ? 2.627 1.951 5.266 1.00 98.75 89 GLU A N 1
ATOM 711 C CA . GLU A 1 89 ? 1.232 2.058 5.700 1.00 98.75 89 GLU A CA 1
ATOM 712 C C . GLU A 1 89 ? 0.756 0.766 6.371 1.00 98.75 89 GLU A C 1
ATOM 714 O O . GLU A 1 89 ? 0.180 0.807 7.458 1.00 98.75 89 GLU A O 1
ATOM 719 N N . LYS A 1 90 ? 1.078 -0.396 5.790 1.00 98.75 90 LYS A N 1
ATOM 720 C CA . LYS A 1 90 ? 0.792 -1.700 6.395 1.00 98.75 90 LYS A CA 1
ATOM 721 C C . LYS A 1 90 ? 1.388 -1.808 7.798 1.00 98.75 90 LYS A C 1
ATOM 723 O O . LYS A 1 90 ? 0.674 -2.205 8.716 1.00 98.75 90 LYS A O 1
ATOM 728 N N . GLN A 1 91 ? 2.664 -1.459 7.968 1.00 98.75 91 GLN A N 1
ATOM 729 C CA . GLN A 1 91 ? 3.322 -1.514 9.275 1.00 98.75 91 GLN A CA 1
ATOM 730 C C . GLN A 1 91 ? 2.630 -0.583 10.278 1.00 98.75 91 GLN A C 1
ATOM 732 O O . GLN A 1 91 ? 2.353 -0.977 11.409 1.00 98.75 91 GLN A O 1
ATOM 737 N N . THR A 1 92 ? 2.289 0.628 9.838 1.00 98.75 92 THR A N 1
ATOM 738 C CA . THR A 1 92 ? 1.559 1.610 10.647 1.00 98.75 92 THR A CA 1
ATOM 739 C C . THR A 1 92 ? 0.211 1.060 11.118 1.00 98.75 92 THR A C 1
ATOM 741 O O . THR A 1 92 ? -0.109 1.126 12.306 1.00 98.75 92 THR A O 1
ATOM 744 N N . LEU A 1 93 ? -0.568 0.472 10.207 1.00 98.81 93 LEU A N 1
ATOM 745 C CA . LEU A 1 93 ? -1.862 -0.130 10.523 1.00 98.81 93 LEU A CA 1
ATOM 746 C C . LEU A 1 93 ? -1.720 -1.324 11.472 1.00 98.81 93 LEU A C 1
ATOM 748 O O . LEU A 1 93 ? -2.522 -1.465 12.391 1.00 98.81 93 LEU A O 1
ATOM 752 N N . GLN A 1 94 ? -0.693 -2.158 11.298 1.00 98.81 94 GLN A N 1
ATOM 753 C CA . GLN A 1 94 ? -0.411 -3.272 12.207 1.00 98.81 94 GLN A CA 1
ATOM 754 C C . GLN A 1 94 ? -0.145 -2.777 13.634 1.00 98.81 94 GLN A C 1
ATOM 756 O O . GLN A 1 94 ? -0.786 -3.256 14.568 1.00 98.81 94 GLN A O 1
ATOM 761 N N . THR A 1 95 ? 0.699 -1.757 13.801 1.00 98.69 95 THR A N 1
ATOM 762 C CA . THR A 1 95 ? 0.956 -1.147 15.115 1.00 98.69 95 THR A CA 1
ATOM 763 C C . THR A 1 95 ? -0.311 -0.550 15.735 1.00 98.69 95 THR A C 1
ATOM 765 O O . THR A 1 95 ? -0.551 -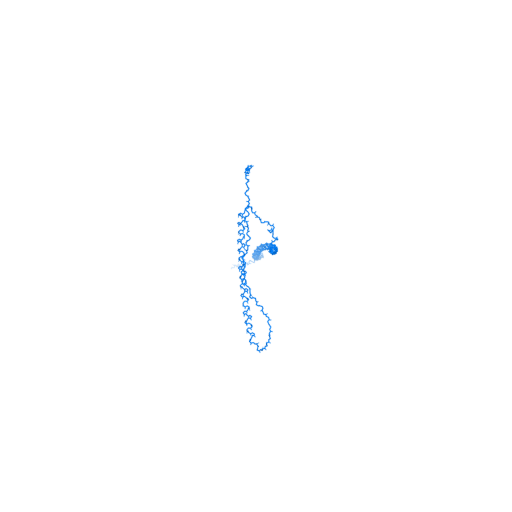0.714 16.931 1.00 98.69 95 THR A O 1
ATOM 768 N N . GLN A 1 96 ? -1.163 0.108 14.943 1.00 98.81 96 GLN A N 1
ATOM 769 C CA . GLN A 1 96 ? -2.438 0.634 15.445 1.00 98.81 96 GLN A CA 1
ATOM 770 C C . GLN A 1 96 ? -3.391 -0.482 15.889 1.00 98.81 96 GLN A C 1
ATOM 772 O O . GLN A 1 96 ? -4.036 -0.360 16.929 1.00 98.81 96 GLN A O 1
ATOM 777 N N . ILE A 1 97 ? -3.471 -1.580 15.133 1.00 98.81 97 ILE A N 1
ATOM 778 C CA . ILE A 1 97 ? -4.285 -2.744 15.498 1.00 98.81 97 ILE A CA 1
ATOM 779 C C . ILE A 1 97 ? -3.814 -3.326 16.832 1.00 98.81 97 ILE A C 1
ATOM 781 O O . ILE A 1 97 ? -4.644 -3.567 17.706 1.00 98.81 97 ILE A O 1
ATOM 785 N N . GLU A 1 98 ? -2.507 -3.516 17.012 1.00 98.75 98 GLU A N 1
ATOM 786 C CA . GLU A 1 98 ? -1.929 -4.014 18.268 1.00 98.75 98 GLU A CA 1
ATOM 787 C C . GLU A 1 98 ? -2.262 -3.089 19.447 1.00 98.75 98 GLU A C 1
ATOM 789 O O . GLU A 1 98 ? -2.724 -3.552 20.494 1.00 98.75 98 GLU A O 1
ATOM 794 N N . TYR A 1 99 ? -2.126 -1.773 19.257 1.00 98.75 99 TYR A N 1
ATOM 795 C CA . TYR A 1 99 ? -2.506 -0.775 20.257 1.00 98.75 99 TYR A CA 1
ATOM 796 C C . TYR A 1 99 ? -3.992 -0.871 20.642 1.00 98.75 99 TYR A C 1
ATOM 798 O O . TYR A 1 99 ? -4.329 -0.960 21.827 1.00 98.75 99 TYR A O 1
ATOM 806 N N . PHE A 1 100 ? -4.898 -0.899 19.659 1.00 98.81 100 PHE A N 1
ATOM 807 C CA . PHE A 1 100 ? -6.334 -0.981 19.930 1.00 98.81 100 PHE A CA 1
ATOM 808 C C . PHE A 1 100 ? -6.729 -2.312 20.572 1.00 98.81 100 PHE A C 1
ATOM 810 O O . PHE A 1 100 ? -7.593 -2.330 21.449 1.00 98.81 100 PHE A O 1
ATOM 817 N N . GLN A 1 101 ? -6.091 -3.422 20.195 1.00 98.75 101 GLN A N 1
ATOM 818 C CA . GLN A 1 101 ? -6.296 -4.711 20.857 1.00 98.75 101 GLN A CA 1
ATOM 819 C C . GLN A 1 101 ? -5.912 -4.649 22.340 1.00 98.75 101 GLN A C 1
ATOM 821 O O . GLN A 1 101 ? -6.681 -5.128 23.180 1.00 98.75 101 GLN A O 1
ATOM 826 N N . GLY A 1 102 ? -4.780 -4.015 22.663 1.00 98.75 102 GLY A N 1
ATOM 827 C CA . GLY A 1 102 ? -4.361 -3.753 24.041 1.00 98.75 102 GLY A CA 1
ATOM 828 C C . GLY A 1 102 ? -5.390 -2.920 24.806 1.00 98.75 102 GLY A C 1
ATOM 829 O O . GLY A 1 102 ? -5.897 -3.357 25.838 1.00 98.75 102 GLY A O 1
ATOM 830 N N . SER A 1 103 ? -5.799 -1.780 24.245 1.00 98.69 103 SER A N 1
ATOM 831 C CA . SER A 1 103 ? -6.799 -0.894 24.858 1.00 98.69 103 SER A CA 1
ATOM 832 C C . SER A 1 103 ? -8.145 -1.595 25.103 1.00 98.69 103 SER A C 1
ATOM 834 O O . SER A 1 103 ? -8.750 -1.461 26.169 1.00 98.69 103 SER A O 1
ATOM 836 N N . VAL A 1 104 ? -8.607 -2.419 24.157 1.00 98.81 104 VAL A N 1
ATOM 837 C CA . VAL A 1 104 ? -9.832 -3.215 24.323 1.00 98.81 104 VAL A CA 1
ATOM 838 C C . VAL A 1 104 ? -9.679 -4.254 25.437 1.00 98.81 104 VAL A C 1
ATOM 840 O O . VAL A 1 104 ? -10.636 -4.495 26.177 1.00 98.81 104 VAL A O 1
ATOM 843 N N . ALA A 1 105 ? -8.512 -4.889 25.570 1.00 98.69 105 ALA A N 1
ATOM 844 C CA . ALA A 1 105 ? -8.252 -5.843 26.645 1.00 98.69 105 ALA A CA 1
ATOM 845 C C . ALA A 1 105 ? -8.264 -5.160 28.022 1.00 98.69 105 ALA A C 1
ATOM 847 O O . ALA A 1 105 ? -8.929 -5.654 28.938 1.00 98.69 105 ALA A O 1
ATOM 848 N N . GLU A 1 106 ? -7.615 -4.002 28.144 1.00 98.75 106 GLU A N 1
ATOM 849 C CA . GLU A 1 106 ? -7.629 -3.175 29.355 1.00 98.75 106 GLU A CA 1
ATOM 850 C C . GLU A 1 106 ? -9.052 -2.749 29.724 1.00 98.75 106 GLU A C 1
ATOM 852 O O . GLU A 1 106 ? -9.496 -2.965 30.852 1.00 98.75 106 GLU A O 1
ATOM 857 N N . LEU A 1 107 ? -9.822 -2.235 28.760 1.00 98.75 107 LEU A N 1
ATOM 858 C CA . LEU A 1 107 ? -11.200 -1.813 28.998 1.00 98.75 107 LEU A CA 1
ATOM 859 C C . LEU A 1 107 ? -12.088 -2.984 29.438 1.00 98.75 107 LEU A C 1
ATOM 861 O O . LEU A 1 107 ? -12.881 -2.850 30.371 1.00 98.75 107 LEU A O 1
ATOM 865 N N . LYS A 1 108 ? -11.935 -4.161 28.817 1.00 98.56 108 LYS A N 1
ATOM 866 C CA . LYS A 1 108 ? -12.640 -5.383 29.240 1.00 98.56 108 LYS A CA 1
ATOM 867 C C . LYS A 1 108 ? -12.302 -5.758 30.680 1.00 98.56 108 LYS A C 1
ATOM 869 O O . LYS A 1 108 ? -13.195 -6.191 31.411 1.00 98.56 108 LYS A O 1
ATOM 874 N N . GLN A 1 109 ? -11.045 -5.606 31.089 1.00 98.62 109 GLN A N 1
ATOM 875 C CA . GLN A 1 109 ? -10.630 -5.878 32.460 1.00 98.62 109 GLN A CA 1
ATOM 876 C C . GLN A 1 109 ? -11.224 -4.859 33.440 1.00 98.62 109 GLN A C 1
ATOM 878 O O . GLN A 1 109 ? -11.765 -5.258 34.472 1.00 98.62 109 GLN A O 1
ATOM 883 N N . SER A 1 110 ? -11.223 -3.573 33.088 1.00 98.50 110 SER A N 1
ATOM 884 C CA . SER A 1 110 ? -11.862 -2.513 33.876 1.00 98.50 110 SER A CA 1
ATOM 885 C C . SER A 1 110 ? -13.359 -2.758 34.061 1.00 98.50 110 SER A C 1
ATOM 887 O O . SER A 1 110 ? -13.861 -2.661 35.176 1.00 98.50 110 SER A O 1
ATOM 889 N N . VAL A 1 111 ? -14.075 -3.172 33.010 1.00 98.50 111 VAL A N 1
ATOM 890 C CA . VAL A 1 111 ? -15.504 -3.520 33.102 1.00 98.50 111 VAL A CA 1
ATOM 891 C C . VAL A 1 111 ? -15.740 -4.706 34.038 1.00 98.50 111 VAL A C 1
ATOM 893 O O . VAL A 1 111 ? -16.693 -4.687 34.814 1.00 98.50 111 VAL A O 1
ATOM 896 N N . LYS A 1 112 ? -14.891 -5.741 33.997 1.00 98.50 112 LYS A N 1
ATOM 897 C CA . LYS A 1 112 ? -14.990 -6.872 34.936 1.00 98.50 112 LYS A CA 1
ATOM 898 C C . LYS A 1 112 ? -14.764 -6.425 36.378 1.00 98.50 112 LYS A C 1
ATOM 900 O O . LYS A 1 112 ? -15.535 -6.815 37.247 1.00 98.50 112 LYS A O 1
ATOM 905 N N . SER A 1 113 ? -13.742 -5.599 36.605 1.00 98.00 113 SER A N 1
ATOM 906 C CA . SER A 1 113 ? -13.448 -5.028 37.921 1.00 98.00 113 SER A CA 1
ATOM 907 C C . SER A 1 113 ? -14.637 -4.220 38.444 1.00 98.00 113 SER A C 1
ATOM 909 O O . SER A 1 113 ? -15.116 -4.480 39.542 1.00 98.00 113 SER A O 1
ATOM 911 N N . LEU A 1 114 ? -15.199 -3.329 37.619 1.00 97.62 114 LEU A N 1
ATOM 912 C CA . LEU A 1 114 ? -16.360 -2.520 37.988 1.00 97.62 114 LEU A CA 1
ATOM 913 C C . LEU A 1 114 ? -17.584 -3.373 38.330 1.00 97.62 114 LEU A C 1
ATOM 915 O O . LEU A 1 114 ? -18.222 -3.130 39.350 1.00 97.62 114 LEU A O 1
ATOM 919 N N . LYS A 1 115 ? -17.877 -4.410 37.540 1.00 97.62 115 LYS A N 1
ATOM 920 C CA . LYS A 1 115 ? -18.969 -5.348 37.845 1.00 97.62 115 LYS A CA 1
ATOM 921 C C . LYS A 1 115 ? -18.772 -6.063 39.177 1.00 97.62 115 LYS A C 1
ATOM 923 O O . LYS A 1 115 ? -19.736 -6.272 39.904 1.00 97.62 115 LYS A O 1
ATOM 928 N N . GLU A 1 116 ? -17.539 -6.438 39.502 1.00 97.50 116 GLU A N 1
ATOM 929 C CA . GLU A 1 116 ? -17.247 -7.062 40.790 1.00 97.50 116 GLU A CA 1
ATOM 930 C C . GLU A 1 116 ? -17.386 -6.060 41.941 1.00 97.50 116 GLU A C 1
ATOM 932 O O . GLU A 1 116 ? -17.989 -6.385 42.962 1.00 97.50 116 GLU A O 1
ATOM 937 N N . THR A 1 117 ? -16.921 -4.819 41.762 1.00 96.06 117 THR A N 1
ATOM 938 C CA . THR A 1 117 ? -17.137 -3.763 42.761 1.00 96.06 117 THR A CA 1
ATOM 939 C C . THR A 1 117 ? -18.618 -3.454 42.954 1.00 96.06 117 THR A C 1
ATOM 941 O O . THR A 1 117 ? -19.058 -3.322 44.088 1.00 96.06 117 THR A O 1
ATOM 944 N N . GLU A 1 118 ? -19.411 -3.412 41.881 1.00 95.31 118 GLU A N 1
ATOM 945 C CA . GLU A 1 118 ? -20.863 -3.230 41.944 1.00 95.31 118 GLU A CA 1
ATOM 946 C C . GLU A 1 118 ? -21.514 -4.380 42.717 1.00 95.31 118 GLU A C 1
ATOM 948 O O . GLU A 1 118 ? -22.269 -4.142 43.656 1.00 95.31 118 GLU A O 1
ATOM 953 N N . ARG A 1 119 ? -21.164 -5.631 42.389 1.00 96.75 119 ARG A N 1
ATOM 954 C CA . ARG A 1 119 ? -21.661 -6.818 43.096 1.00 96.75 119 ARG A CA 1
ATOM 955 C C . ARG A 1 119 ? -21.361 -6.751 44.595 1.00 96.75 119 ARG A C 1
ATOM 957 O O . ARG A 1 119 ? -22.226 -7.082 45.404 1.00 96.75 119 ARG A O 1
ATOM 964 N N . LEU A 1 120 ? -20.148 -6.336 44.963 1.00 96.06 120 LEU A N 1
ATOM 965 C CA . LEU A 1 120 ? -19.744 -6.172 46.359 1.00 96.06 120 LEU A CA 1
ATOM 966 C C . LEU A 1 120 ? -20.493 -5.027 47.040 1.00 96.06 120 LEU A C 1
ATOM 968 O O . LEU A 1 120 ? -20.982 -5.228 48.141 1.00 96.06 120 LEU A O 1
ATOM 972 N N . LEU A 1 121 ? -20.639 -3.869 46.396 1.00 94.56 121 LEU A N 1
ATOM 973 C CA . LEU A 1 121 ? -21.366 -2.723 46.952 1.00 94.56 121 LEU A CA 1
ATOM 974 C C . LEU A 1 121 ? -22.861 -3.003 47.133 1.00 94.56 121 LEU A C 1
ATOM 976 O O . LEU A 1 121 ? -23.463 -2.513 48.080 1.00 94.56 121 LEU A O 1
ATOM 980 N N . VAL A 1 122 ? -23.467 -3.801 46.253 1.00 93.69 122 VAL A N 1
ATOM 981 C CA . VAL A 1 122 ? -24.860 -4.242 46.412 1.00 93.69 122 VAL A CA 1
ATOM 982 C C . VAL A 1 122 ? -25.005 -5.180 47.614 1.00 93.69 122 VAL A C 1
ATOM 984 O O . VAL A 1 122 ? -25.981 -5.075 48.352 1.00 93.69 122 VAL A O 1
ATOM 987 N N . ALA A 1 123 ? -24.046 -6.088 47.823 1.00 92.50 123 ALA A N 1
ATOM 988 C CA . ALA A 1 123 ? -24.059 -7.012 48.960 1.00 92.50 123 ALA A CA 1
ATOM 989 C C . ALA A 1 123 ? -23.676 -6.337 50.289 1.00 92.50 123 ALA A C 1
ATOM 991 O O . ALA A 1 123 ? -24.187 -6.727 51.336 1.00 92.50 123 ALA A O 1
ATOM 992 N N . PHE A 1 124 ? -22.800 -5.335 50.227 1.00 93.50 124 PHE A N 1
ATOM 993 C CA . PHE A 1 124 ? -22.225 -4.616 51.362 1.00 93.50 124 PHE A CA 1
ATOM 994 C C . PHE A 1 124 ? -22.282 -3.100 51.104 1.00 93.50 124 PHE A C 1
ATOM 996 O O . PHE A 1 124 ? -21.258 -2.479 50.783 1.00 93.50 124 PHE A O 1
ATOM 1003 N N . PRO A 1 125 ? -23.471 -2.477 51.204 1.00 86.00 125 PRO A N 1
ATOM 1004 C CA . PRO A 1 125 ? -23.648 -1.047 50.949 1.00 86.00 125 PRO A CA 1
ATOM 1005 C C . PRO A 1 125 ? -22.740 -0.158 51.806 1.00 86.00 125 PRO A C 1
ATOM 1007 O O . PRO A 1 125 ? -22.355 0.928 51.378 1.00 86.00 125 PRO A O 1
ATOM 1010 N N . GLU A 1 126 ? -22.355 -0.632 52.991 1.00 84.00 126 GLU A N 1
ATOM 1011 C CA . GLU A 1 126 ? -21.441 0.013 53.932 1.00 84.00 126 GLU A CA 1
ATOM 1012 C C . GLU A 1 126 ? -20.010 0.201 53.409 1.00 84.00 126 GLU A C 1
ATOM 1014 O O . GLU A 1 126 ? -19.293 1.055 53.925 1.00 84.00 126 GLU A O 1
ATOM 1019 N N . LEU A 1 127 ? -19.599 -0.547 52.377 1.00 85.62 127 LEU A N 1
ATOM 1020 C CA . LEU A 1 127 ? -18.308 -0.360 51.705 1.00 85.62 127 LEU A CA 1
ATOM 1021 C C . LEU A 1 127 ? -18.320 0.822 50.729 1.00 85.62 127 LEU A C 1
ATOM 1023 O O . LEU A 1 127 ? -17.270 1.217 50.217 1.00 85.62 127 LEU A O 1
ATOM 1027 N N . SER A 1 128 ? -19.497 1.387 50.442 1.00 83.06 128 SER A N 1
ATOM 1028 C CA . SER A 1 128 ? -19.594 2.584 49.618 1.00 83.06 128 SER A CA 1
ATOM 1029 C C . SER A 1 128 ? -18.871 3.742 50.307 1.00 83.06 128 SER A C 1
ATOM 1031 O O . SER A 1 128 ? -19.130 4.003 51.483 1.00 83.06 128 SER A O 1
ATOM 1033 N N . PRO A 1 129 ? -18.052 4.531 49.588 1.00 75.31 129 PRO A N 1
ATOM 1034 C CA . PRO A 1 129 ? -17.470 5.760 50.128 1.00 75.31 129 PRO A CA 1
ATOM 1035 C C . PRO A 1 129 ? -18.521 6.720 50.711 1.00 75.31 129 PRO A C 1
ATOM 1037 O O . PRO A 1 129 ? -18.216 7.534 51.580 1.00 75.31 129 PRO A O 1
ATOM 1040 N N . LEU A 1 130 ? -19.771 6.617 50.243 1.00 72.06 130 LEU A N 1
ATOM 1041 C CA . LEU A 1 130 ? -20.897 7.413 50.720 1.00 72.06 130 LEU A CA 1
ATOM 1042 C C . LEU A 1 130 ? -21.510 6.879 52.025 1.00 72.06 130 LEU A C 1
ATOM 1044 O O . LEU A 1 130 ? -22.155 7.637 52.740 1.00 72.06 130 LEU A O 1
ATOM 1048 N N . ALA A 1 131 ? -21.301 5.608 52.369 1.00 63.75 131 ALA A N 1
ATOM 1049 C CA . ALA A 1 131 ? -21.868 5.008 53.575 1.00 63.75 131 ALA A CA 1
ATOM 1050 C C . ALA A 1 131 ? -21.206 5.499 54.872 1.00 63.75 131 ALA A C 1
ATOM 1052 O O . ALA A 1 131 ? -21.773 5.353 55.951 1.00 63.75 131 ALA A O 1
ATOM 1053 N N . HIS A 1 132 ? -20.017 6.098 54.779 1.00 61.53 132 HIS A N 1
ATOM 1054 C CA . HIS A 1 132 ? -19.339 6.747 55.907 1.00 61.53 132 HIS A CA 1
ATOM 1055 C C . HIS A 1 132 ? -19.557 8.265 55.938 1.00 61.53 132 HIS A C 1
ATOM 1057 O O . HIS A 1 132 ? -19.070 8.945 56.842 1.00 61.53 132 HIS A O 1
ATOM 1063 N N . ALA A 1 133 ? -20.301 8.817 54.974 1.00 62.28 133 ALA A N 1
ATOM 1064 C CA . ALA A 1 133 ? -20.729 10.201 55.038 1.00 62.28 133 ALA A CA 1
ATOM 1065 C C . ALA A 1 133 ? -21.915 10.306 56.008 1.00 62.28 133 ALA A C 1
ATOM 1067 O O . ALA A 1 133 ? -22.994 9.777 55.751 1.00 62.28 133 ALA A O 1
ATOM 1068 N N . GLN A 1 134 ? -21.717 11.012 57.125 1.00 60.41 134 GLN A N 1
ATOM 1069 C CA . GLN A 1 134 ? -22.822 11.543 57.930 1.00 60.41 134 GLN A CA 1
ATOM 1070 C C . GLN A 1 134 ? -23.839 12.235 57.001 1.00 60.41 134 GLN A C 1
ATOM 1072 O O . GLN A 1 134 ? -23.402 12.901 56.053 1.00 60.41 134 GLN A O 1
ATOM 1077 N N . PRO A 1 135 ? -25.161 12.112 57.245 1.00 63.34 135 PRO A N 1
ATOM 1078 C CA . PRO A 1 135 ? -26.158 12.876 56.506 1.00 63.34 135 PRO A CA 1
ATOM 1079 C C . PRO A 1 135 ? -25.763 14.352 56.552 1.00 63.34 135 PRO A C 1
ATOM 1081 O O . PRO A 1 135 ? -25.735 14.966 57.618 1.00 63.34 135 PRO A O 1
ATOM 1084 N N . LYS A 1 136 ? -25.364 14.903 55.404 1.00 66.56 136 LYS A N 1
ATOM 1085 C CA . LYS A 1 136 ? -24.955 16.301 55.310 1.00 66.56 136 LYS A CA 1
ATOM 1086 C C . LYS A 1 136 ? -26.218 17.147 55.416 1.00 66.56 136 LYS A C 1
ATOM 1088 O O . LYS A 1 136 ? -26.861 17.391 54.404 1.00 66.56 136 LYS A O 1
ATOM 1093 N N . SER A 1 137 ? -26.583 17.555 56.629 1.00 75.44 137 SER A N 1
ATOM 1094 C CA . SER A 1 137 ? -27.538 18.648 56.797 1.00 75.44 137 SER A CA 1
ATOM 1095 C C . SER A 1 137 ? -26.898 19.910 56.238 1.00 75.44 137 SER A C 1
ATOM 1097 O O . SER A 1 137 ? -25.762 20.246 56.585 1.00 75.44 137 SER A O 1
ATOM 1099 N N . THR A 1 138 ? -27.619 20.613 55.372 1.00 78.44 138 THR A N 1
ATOM 1100 C CA . THR A 1 138 ? -27.157 21.883 54.805 1.00 78.44 138 THR A CA 1
ATOM 1101 C C . THR A 1 138 ? -27.218 23.017 55.844 1.00 78.44 138 THR A C 1
ATOM 1103 O O . THR A 1 138 ? -26.892 24.159 55.532 1.00 78.44 138 THR A O 1
ATOM 1106 N N . GLY A 1 139 ? -27.676 22.732 57.073 1.00 79.44 139 GLY A N 1
ATOM 1107 C CA . GLY A 1 139 ? -27.968 23.717 58.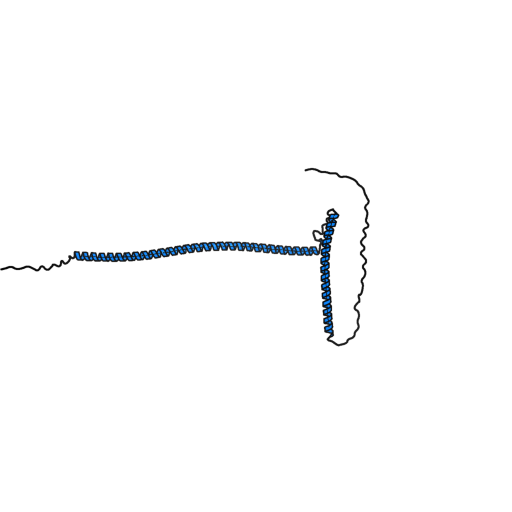118 1.00 79.44 139 GLY A CA 1
ATOM 1108 C C . GLY A 1 139 ? -29.293 24.459 57.903 1.00 79.44 139 GLY A C 1
ATOM 1109 O O . GLY A 1 139 ? -29.716 25.226 58.765 1.00 79.44 139 GLY A O 1
ATOM 1110 N N . ASN A 1 140 ? -29.970 24.214 56.776 1.00 87.19 140 ASN A N 1
ATOM 1111 C CA . ASN A 1 140 ? -31.288 24.742 56.452 1.00 87.19 140 ASN A CA 1
ATOM 1112 C C . ASN A 1 140 ? -32.300 23.593 56.414 1.00 87.19 140 ASN A C 1
ATOM 1114 O O . ASN A 1 140 ? -32.370 22.841 55.444 1.00 87.19 140 ASN A O 1
ATOM 1118 N N . VAL A 1 141 ? -33.114 23.506 57.465 1.00 88.38 141 VAL A N 1
ATOM 1119 C CA . VAL A 1 141 ? -34.079 22.418 57.662 1.00 88.38 141 VAL A CA 1
ATOM 1120 C C . VAL A 1 141 ? -35.091 22.319 56.520 1.00 88.38 141 VAL A C 1
ATOM 1122 O O . VAL A 1 141 ? -35.426 21.211 56.119 1.00 88.38 141 VAL A O 1
ATOM 1125 N N . LEU A 1 142 ? -35.561 23.445 55.967 1.00 89.81 142 LEU A N 1
ATOM 1126 C CA . LEU A 1 142 ? -36.533 23.440 54.864 1.00 89.81 142 LEU A CA 1
ATOM 1127 C C . LEU A 1 142 ? -35.938 22.819 53.598 1.00 89.81 142 LEU A C 1
ATOM 1129 O O . LEU A 1 142 ? -36.574 21.972 52.975 1.00 89.81 142 LEU A O 1
ATOM 1133 N N . LEU A 1 143 ? -34.706 23.206 53.260 1.00 88.62 143 LEU A N 1
ATOM 1134 C CA . LEU A 1 143 ? -33.995 22.672 52.100 1.00 88.62 143 LEU A CA 1
ATOM 1135 C C . LEU A 1 143 ? -33.685 21.178 52.273 1.00 88.62 143 LEU A C 1
ATOM 1137 O O . LEU A 1 143 ? -33.860 20.398 51.339 1.00 88.62 143 LEU A O 1
ATOM 1141 N N . ASP A 1 144 ? -33.277 20.772 53.477 1.00 88.00 144 ASP A N 1
ATOM 1142 C CA . ASP A 1 144 ? -33.002 19.370 53.801 1.00 88.00 144 ASP A CA 1
ATOM 1143 C C . ASP A 1 144 ? -34.278 18.513 53.703 1.00 88.00 144 ASP A C 1
ATOM 1145 O O . ASP A 1 144 ? -34.255 17.419 53.136 1.00 88.00 144 ASP A O 1
ATOM 1149 N N . MET A 1 145 ? -35.415 19.019 54.195 1.00 91.94 145 MET A N 1
ATOM 1150 C CA . MET A 1 145 ? -36.709 18.333 54.097 1.00 91.94 145 MET A CA 1
ATOM 1151 C C . MET A 1 145 ? -37.188 18.207 52.650 1.00 91.94 145 MET A C 1
ATOM 1153 O O . MET A 1 145 ? -37.732 17.167 52.281 1.00 91.94 145 MET A O 1
ATOM 1157 N N . GLU A 1 146 ? -36.973 19.228 51.821 1.00 92.38 146 GLU A N 1
ATOM 1158 C CA . GLU A 1 146 ? -37.319 19.180 50.399 1.00 92.38 146 GLU A CA 1
ATOM 1159 C C . GLU A 1 146 ? -36.470 18.146 49.646 1.00 92.38 146 GLU A C 1
ATOM 1161 O O . GLU A 1 146 ? -37.007 17.311 48.912 1.00 92.38 146 GLU A O 1
ATOM 1166 N N . GLN A 1 147 ? -35.161 18.104 49.909 1.00 90.25 147 GLN A N 1
ATOM 1167 C CA . GLN A 1 147 ? -34.275 17.070 49.364 1.00 90.25 147 GLN A CA 1
ATOM 1168 C C . GLN A 1 147 ? -34.683 15.666 49.830 1.00 90.25 147 GLN A C 1
ATOM 1170 O O . GLN A 1 147 ? -34.700 14.721 49.036 1.00 90.25 147 GLN A O 1
ATOM 1175 N N . GLN A 1 148 ? -35.059 15.518 51.101 1.00 90.31 148 GLN A N 1
ATOM 1176 C CA . GLN A 1 148 ? -35.518 14.245 51.646 1.00 90.31 148 GLN A CA 1
ATOM 1177 C C . GLN A 1 148 ? -36.852 13.806 51.028 1.00 90.31 148 GLN A C 1
ATOM 1179 O O . GLN A 1 148 ? -37.026 12.627 50.714 1.00 90.31 148 GLN A O 1
ATOM 1184 N N . LEU A 1 149 ? -37.777 14.738 50.790 1.00 93.75 149 LEU A N 1
ATOM 1185 C CA . LEU A 1 149 ? -39.035 14.467 50.098 1.00 93.75 149 LEU A CA 1
ATOM 1186 C C . LEU A 1 149 ? -38.790 14.009 48.655 1.00 93.75 149 LEU A C 1
ATOM 1188 O O . LEU A 1 149 ? -39.410 13.043 48.201 1.00 93.75 149 LEU A O 1
ATOM 1192 N N . GLN A 1 150 ? -37.858 14.650 47.949 1.00 93.75 150 GLN A N 1
ATOM 1193 C CA . GLN A 1 150 ? -37.474 14.259 46.594 1.00 93.75 150 GLN A CA 1
ATOM 1194 C C . GLN A 1 150 ? -36.852 12.854 46.574 1.00 93.75 150 GLN A C 1
ATOM 1196 O O . GLN A 1 150 ? -37.250 12.012 45.766 1.00 93.75 150 GLN A O 1
ATOM 1201 N N . ALA A 1 151 ? -35.933 12.564 47.500 1.00 90.00 151 ALA A N 1
ATOM 1202 C CA . ALA A 1 151 ? -35.324 11.242 47.639 1.00 90.00 151 ALA A CA 1
ATOM 1203 C C . ALA A 1 151 ? -36.372 10.158 47.949 1.00 90.00 151 ALA A C 1
ATOM 1205 O O . ALA A 1 151 ? -36.371 9.089 47.333 1.00 90.00 151 ALA A O 1
ATOM 1206 N N . ASN A 1 152 ? -37.311 10.449 48.852 1.00 95.31 152 ASN A N 1
ATOM 1207 C CA . ASN A 1 152 ? -38.411 9.547 49.181 1.00 95.31 152 ASN A CA 1
ATOM 1208 C C . ASN A 1 152 ? -39.351 9.328 47.993 1.00 95.31 152 ASN A C 1
ATOM 1210 O O . ASN A 1 152 ? -39.761 8.196 47.760 1.00 95.31 152 ASN A O 1
ATOM 1214 N N . SER A 1 153 ? -39.645 10.366 47.209 1.00 96.56 153 SER A N 1
ATOM 1215 C CA . SER A 1 153 ? -40.478 10.238 46.006 1.00 96.56 153 SER A CA 1
ATOM 1216 C C . SER A 1 153 ? -39.853 9.276 44.992 1.00 96.56 153 SER A C 1
ATOM 1218 O O . SER A 1 153 ? -40.534 8.395 44.469 1.00 96.56 153 SER A O 1
ATOM 1220 N N . ILE A 1 154 ? -38.537 9.376 44.771 1.00 95.00 154 ILE A N 1
ATOM 1221 C CA . ILE A 1 154 ? -37.798 8.439 43.910 1.00 95.00 154 ILE A CA 1
ATOM 1222 C C . ILE A 1 154 ? -37.858 7.021 44.487 1.00 95.00 154 ILE A C 1
ATOM 1224 O O . ILE A 1 154 ? -38.151 6.067 43.764 1.00 95.00 154 ILE A O 1
ATOM 1228 N N . ARG A 1 155 ? -37.613 6.875 45.795 1.00 95.38 155 ARG A N 1
ATOM 1229 C CA . ARG A 1 155 ? -37.645 5.577 46.478 1.00 95.38 155 ARG A CA 1
ATOM 1230 C C . ARG A 1 155 ? -39.010 4.899 46.360 1.00 95.38 155 ARG A C 1
ATOM 1232 O O . ARG A 1 155 ? -39.054 3.706 46.075 1.00 95.38 155 ARG A O 1
ATOM 1239 N N . ILE A 1 156 ? -40.098 5.643 46.556 1.00 97.44 156 ILE A N 1
ATOM 1240 C CA . ILE A 1 156 ? -41.467 5.140 46.393 1.00 97.44 156 ILE A CA 1
ATOM 1241 C C . ILE A 1 156 ? -41.657 4.611 44.969 1.00 97.44 156 ILE A C 1
ATOM 1243 O O . ILE A 1 156 ? -42.056 3.462 44.814 1.00 97.44 156 ILE A O 1
ATOM 1247 N N . GLY A 1 157 ? -41.265 5.371 43.941 1.00 97.19 157 GLY A N 1
ATOM 1248 C CA . GLY A 1 157 ? -41.393 4.926 42.549 1.00 97.19 157 GLY A CA 1
ATOM 1249 C C . GLY A 1 157 ? -40.610 3.643 42.229 1.00 97.19 157 GLY A C 1
ATOM 1250 O O . GLY A 1 157 ? -41.091 2.786 41.484 1.00 97.19 157 GLY A O 1
ATOM 1251 N N . VAL A 1 158 ? -39.419 3.464 42.813 1.00 96.19 158 VAL A N 1
ATOM 1252 C CA . VAL A 1 158 ? -38.650 2.211 42.679 1.00 96.19 158 VAL A CA 1
ATOM 1253 C C . VAL A 1 158 ? -39.380 1.048 43.353 1.00 96.19 158 VAL A C 1
ATOM 1255 O O . VAL A 1 158 ? -39.578 0.010 42.721 1.00 96.19 158 VAL A O 1
ATOM 1258 N N . LEU A 1 159 ? -39.833 1.234 44.596 1.00 96.44 159 LEU A N 1
ATOM 1259 C CA . LEU A 1 159 ? -40.554 0.206 45.352 1.00 96.44 159 LEU A CA 1
ATOM 1260 C C . LEU A 1 159 ? -41.868 -0.199 44.671 1.00 96.44 159 LEU A C 1
ATOM 1262 O O . LEU A 1 159 ? -42.204 -1.380 44.633 1.00 96.44 159 LEU A O 1
ATOM 1266 N N . GLU A 1 160 ? -42.602 0.753 44.098 1.00 97.56 160 GLU A N 1
ATOM 1267 C CA . GLU A 1 160 ? -43.823 0.483 43.333 1.00 97.56 160 GLU A CA 1
ATOM 1268 C C . GLU A 1 160 ? -43.536 -0.359 42.087 1.00 97.56 160 GLU A C 1
ATOM 1270 O O . GLU A 1 160 ? -44.237 -1.340 41.822 1.00 97.56 160 GLU A O 1
ATOM 1275 N N . LYS A 1 161 ? -42.469 -0.031 41.347 1.00 97.06 161 LYS A N 1
ATOM 1276 C CA . LYS A 1 161 ? -42.049 -0.793 40.165 1.00 97.06 161 LYS A CA 1
ATOM 1277 C C . LYS A 1 161 ? -41.649 -2.225 40.521 1.00 97.06 161 LYS A C 1
ATOM 1279 O O . LYS A 1 161 ? -42.039 -3.162 39.820 1.00 97.06 161 LYS A O 1
ATOM 1284 N N . GLU A 1 162 ? -40.882 -2.405 41.591 1.00 96.56 162 GLU A N 1
ATOM 1285 C CA . GLU A 1 162 ? -40.478 -3.728 42.072 1.00 96.56 162 GLU A CA 1
ATOM 1286 C C . GLU A 1 162 ? -41.680 -4.541 42.557 1.00 96.56 162 GLU A C 1
ATOM 1288 O O . GLU A 1 162 ? -41.837 -5.697 42.160 1.00 96.56 162 GLU A O 1
ATOM 1293 N N . ASN A 1 163 ? -42.587 -3.932 43.326 1.00 97.44 163 ASN A N 1
ATOM 1294 C CA . ASN A 1 163 ? -43.824 -4.582 43.755 1.00 97.44 163 ASN A CA 1
ATOM 1295 C C . ASN A 1 163 ? -44.681 -5.031 42.567 1.00 97.44 163 ASN A C 1
ATOM 1297 O O . ASN A 1 163 ? -45.170 -6.161 42.567 1.00 97.44 163 ASN A O 1
ATOM 1301 N N . ALA A 1 164 ? -44.827 -4.203 41.530 1.00 96.88 164 ALA A N 1
ATOM 1302 C CA . ALA A 1 164 ? -45.550 -4.583 40.318 1.00 96.88 164 ALA A CA 1
ATOM 1303 C C . ALA A 1 164 ? -44.887 -5.779 39.603 1.00 96.88 164 ALA A C 1
ATOM 1305 O O . ALA A 1 164 ? -45.568 -6.717 39.178 1.00 96.88 164 ALA A O 1
ATOM 1306 N N . ALA A 1 165 ? -43.553 -5.792 39.514 1.00 96.19 165 ALA A N 1
ATOM 1307 C CA . ALA A 1 165 ? -42.804 -6.906 38.933 1.00 96.19 165 ALA A CA 1
ATOM 1308 C C . ALA A 1 165 ? -42.959 -8.208 39.746 1.00 96.19 165 ALA A C 1
ATOM 1310 O O . ALA A 1 165 ? -43.140 -9.290 39.170 1.00 96.19 165 ALA A O 1
ATOM 1311 N N . LEU A 1 166 ? -42.939 -8.113 41.080 1.00 97.25 166 LEU A N 1
ATOM 1312 C CA . LEU A 1 166 ? -43.162 -9.241 41.986 1.00 97.25 166 LEU A CA 1
ATOM 1313 C C . LEU A 1 166 ? -44.584 -9.785 41.862 1.00 97.25 166 LEU A C 1
ATOM 1315 O O . LEU A 1 166 ? -44.756 -10.990 41.686 1.00 97.25 166 LEU A O 1
ATOM 1319 N N . GLN A 1 167 ? -45.598 -8.917 41.873 1.00 97.62 167 GLN A N 1
ATOM 1320 C CA . GLN A 1 167 ? -46.993 -9.313 41.669 1.00 97.62 167 GLN A CA 1
ATOM 1321 C C . GLN A 1 167 ? -47.178 -10.041 40.332 1.00 97.62 167 GLN A C 1
ATOM 1323 O O . GLN A 1 167 ? -47.768 -11.122 40.301 1.00 97.62 167 GLN A O 1
ATOM 1328 N N . GLY A 1 168 ? -46.607 -9.514 39.243 1.00 97.19 168 GLY A N 1
ATOM 1329 C CA . GLY A 1 168 ? -46.639 -10.170 37.934 1.00 97.19 168 GLY A CA 1
ATOM 1330 C C . GLY A 1 168 ? -45.965 -11.547 37.934 1.00 97.19 168 GLY A C 1
ATOM 1331 O O . GLY A 1 168 ? -46.462 -12.488 37.313 1.00 97.19 168 GLY A O 1
ATOM 1332 N N . SER A 1 169 ? -44.864 -11.702 38.669 1.00 97.31 169 SER A N 1
ATOM 1333 C CA . SER A 1 169 ? -44.187 -12.996 38.838 1.00 97.31 169 SER A CA 1
ATOM 1334 C C . SER A 1 169 ? -45.035 -13.988 39.644 1.00 97.31 169 SER A C 1
ATOM 1336 O O . SER A 1 169 ? -45.107 -15.170 39.306 1.00 97.31 169 SER A O 1
ATOM 1338 N N . LEU A 1 170 ? -45.735 -13.504 40.670 1.00 97.00 170 LEU A N 1
ATOM 1339 C CA . LEU A 1 170 ? -46.601 -14.299 41.541 1.00 97.00 170 LEU A CA 1
ATOM 1340 C C . LEU A 1 170 ? -47.846 -14.808 40.796 1.00 97.00 170 LEU A C 1
ATOM 1342 O O . LEU A 1 170 ? -48.237 -15.962 40.972 1.00 97.00 170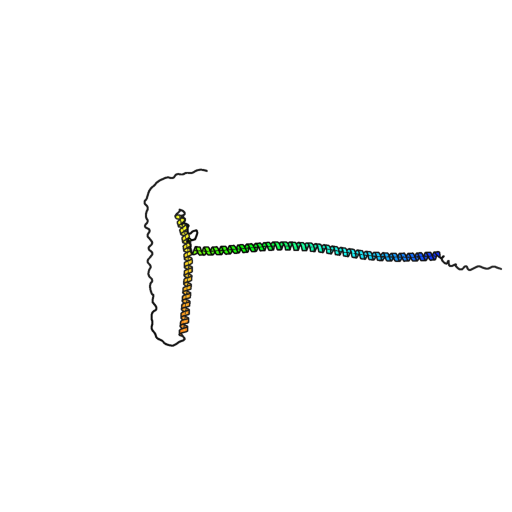 LEU A O 1
ATOM 1346 N N . VAL A 1 171 ? -48.431 -13.987 39.915 1.00 97.00 171 VAL A N 1
ATOM 1347 C CA . VAL A 1 171 ? -49.528 -14.397 39.017 1.00 97.00 171 VAL A CA 1
ATOM 1348 C C . VAL A 1 171 ? -49.081 -15.535 38.099 1.00 97.00 171 VAL A C 1
ATOM 1350 O O . VAL A 1 171 ? -49.720 -16.585 38.083 1.00 97.00 171 VAL A O 1
ATOM 1353 N N . LYS A 1 172 ? -47.934 -15.386 37.422 1.00 96.44 172 LYS A N 1
ATOM 1354 C CA . LYS A 1 172 ? -47.381 -16.436 36.547 1.00 96.44 172 LYS A CA 1
ATOM 1355 C C . LYS A 1 172 ? -47.139 -17.746 37.297 1.00 96.44 172 LYS A C 1
ATOM 1357 O O . LYS A 1 172 ? -47.421 -18.823 36.774 1.00 96.44 172 LYS A O 1
ATOM 1362 N N . LEU A 1 173 ? -46.637 -17.668 38.531 1.00 95.44 173 LEU A N 1
ATOM 1363 C CA . LEU A 1 173 ? -46.410 -18.851 39.359 1.00 95.44 173 LEU A CA 1
ATOM 1364 C C . LEU A 1 173 ? -47.729 -19.545 39.739 1.00 95.44 173 LEU A C 1
ATOM 1366 O O . LEU A 1 173 ? -47.810 -20.772 39.674 1.00 95.44 173 LEU A O 1
ATOM 1370 N N . LYS A 1 174 ? -48.776 -18.778 40.080 1.00 94.94 174 LYS A N 1
ATOM 1371 C CA . LYS A 1 174 ? -50.121 -19.316 40.351 1.00 94.94 174 LYS A CA 1
ATOM 1372 C C . LYS A 1 174 ? -50.719 -20.001 39.120 1.00 94.94 174 LYS A C 1
ATOM 1374 O O . LYS A 1 174 ? -51.239 -21.108 39.244 1.00 94.94 174 LYS A O 1
ATOM 1379 N N . GLU A 1 175 ? -50.608 -19.390 37.942 1.00 95.06 175 GLU A N 1
ATOM 1380 C CA . GLU A 1 175 ? -51.077 -19.977 36.679 1.00 95.06 175 GLU A CA 1
ATOM 1381 C C . GLU A 1 175 ? -50.341 -21.282 36.354 1.00 95.06 175 GLU A C 1
ATOM 1383 O O . GLU A 1 175 ? -50.972 -22.299 36.058 1.00 95.06 175 GLU A O 1
ATOM 1388 N N . ALA A 1 176 ? -49.010 -21.295 36.481 1.00 92.50 176 ALA A N 1
ATOM 1389 C CA . ALA A 1 176 ? -48.204 -22.494 36.268 1.00 92.50 176 ALA A CA 1
ATOM 1390 C C . ALA A 1 176 ? -48.583 -23.620 37.247 1.00 92.50 176 ALA A C 1
ATOM 1392 O O . ALA A 1 176 ? -48.723 -24.774 36.836 1.00 92.50 176 ALA A O 1
ATOM 1393 N N . ALA A 1 177 ? -48.812 -23.294 38.523 1.00 91.56 177 ALA A N 1
ATOM 1394 C CA . ALA A 1 177 ? -49.248 -24.258 39.530 1.00 91.56 177 ALA A CA 1
ATOM 1395 C C . ALA A 1 177 ? -50.636 -24.844 39.213 1.00 91.56 177 ALA A C 1
ATOM 1397 O O . ALA A 1 177 ? -50.822 -26.058 39.307 1.00 91.56 177 ALA A O 1
ATOM 1398 N N . GLN A 1 178 ? -51.593 -24.018 38.779 1.00 90.06 178 GLN A N 1
ATOM 1399 C CA . GLN A 1 178 ? -52.931 -24.474 38.381 1.00 90.06 178 GLN A CA 1
ATOM 1400 C C . GLN A 1 178 ? -52.895 -25.359 37.133 1.00 90.06 178 GLN A C 1
ATOM 1402 O O . GLN A 1 178 ? -53.526 -26.417 37.113 1.00 90.06 178 GLN A O 1
ATOM 1407 N N . GLN A 1 179 ? -52.123 -24.978 36.112 1.00 88.38 179 GLN A N 1
ATOM 1408 C CA . GLN A 1 179 ? -51.941 -25.806 34.920 1.00 88.38 179 GLN A CA 1
ATOM 1409 C C . GLN A 1 179 ? -51.288 -27.147 35.261 1.00 88.38 179 GLN A C 1
ATOM 1411 O O . GLN A 1 179 ? -51.692 -28.184 34.733 1.00 88.38 179 GLN A O 1
ATOM 1416 N N . ASN A 1 180 ? -50.307 -27.152 36.165 1.00 88.00 180 ASN A N 1
ATOM 1417 C CA . ASN A 1 180 ? -49.665 -28.384 36.601 1.00 88.00 180 ASN A CA 1
ATOM 1418 C C . ASN A 1 180 ? -50.632 -29.268 37.406 1.00 88.00 180 ASN A C 1
ATOM 1420 O O . ASN A 1 180 ? -50.730 -30.464 37.149 1.00 88.00 180 ASN A O 1
ATOM 1424 N N . ALA A 1 181 ? -51.432 -28.682 38.302 1.00 84.81 181 ALA A N 1
ATOM 1425 C CA . ALA A 1 181 ? -52.483 -29.395 39.028 1.00 84.81 181 ALA A CA 1
ATOM 1426 C C . ALA A 1 181 ? -53.547 -29.989 38.084 1.00 84.81 181 ALA A C 1
ATOM 1428 O O . ALA A 1 181 ? -53.985 -31.124 38.284 1.00 84.81 181 ALA A O 1
ATOM 1429 N N . ALA A 1 182 ? -53.929 -29.265 37.027 1.00 82.06 182 ALA A N 1
ATOM 1430 C CA . ALA A 1 182 ? -54.845 -29.755 36.000 1.00 82.06 182 ALA A CA 1
ATOM 1431 C C . ALA A 1 182 ? -54.242 -30.921 35.198 1.00 82.06 182 ALA A C 1
ATOM 1433 O O . ALA A 1 182 ? -54.911 -31.936 35.002 1.00 82.06 182 ALA A O 1
ATOM 1434 N N . LYS A 1 183 ? -52.963 -30.829 34.803 1.00 82.88 183 LYS A N 1
ATOM 1435 C CA . LYS A 1 183 ? -52.236 -31.925 34.137 1.00 82.88 183 LYS A CA 1
ATOM 1436 C C . LYS A 1 183 ? -52.128 -33.162 35.027 1.00 82.88 183 LYS A C 1
ATOM 1438 O O . LYS A 1 183 ? -52.426 -34.259 34.570 1.00 82.88 183 LYS A O 1
ATOM 1443 N N . VAL A 1 184 ? -51.766 -32.999 36.300 1.00 80.81 184 VAL A N 1
ATOM 1444 C CA . VAL A 1 184 ? -51.690 -34.107 37.269 1.00 80.81 184 VAL A CA 1
ATOM 1445 C C . VAL A 1 184 ? -53.060 -34.755 37.467 1.00 80.81 184 VAL A C 1
ATOM 1447 O O . VAL A 1 184 ? -53.155 -35.981 37.498 1.00 80.81 184 VAL A O 1
ATOM 1450 N N . ARG A 1 185 ? -54.137 -33.961 37.541 1.00 78.94 185 ARG A N 1
ATOM 1451 C CA . ARG A 1 185 ? -55.508 -34.481 37.632 1.00 78.94 185 ARG A CA 1
ATOM 1452 C C . ARG A 1 185 ? -55.898 -35.275 36.381 1.00 78.94 185 ARG A C 1
ATOM 1454 O O . ARG A 1 185 ? -56.446 -36.361 36.529 1.00 78.94 185 ARG A O 1
ATOM 1461 N N . LEU A 1 186 ? -55.568 -34.774 35.188 1.00 78.38 186 LEU A N 1
ATOM 1462 C CA . LEU A 1 186 ? -55.824 -35.454 33.914 1.00 78.38 186 LEU A CA 1
ATOM 1463 C C . LEU A 1 186 ? -55.054 -36.779 33.805 1.00 78.38 186 LEU A C 1
ATOM 1465 O O . LEU A 1 186 ? -55.623 -37.805 33.437 1.00 78.38 186 LEU A O 1
ATOM 1469 N N . ILE A 1 187 ? -53.772 -36.771 34.175 1.00 75.81 187 ILE A N 1
ATOM 1470 C CA . ILE A 1 187 ? -52.937 -37.973 34.220 1.00 75.81 187 ILE A CA 1
ATOM 1471 C C . ILE A 1 187 ? -53.552 -38.978 35.199 1.00 75.81 187 ILE A C 1
ATOM 1473 O O . ILE A 1 187 ? -53.799 -40.119 34.821 1.00 75.81 187 ILE A O 1
ATOM 1477 N N . LYS A 1 188 ? -53.901 -38.552 36.419 1.00 73.38 188 LYS A N 1
ATOM 1478 C CA . LYS A 1 188 ? -54.544 -39.409 37.426 1.00 73.38 188 LYS A CA 1
ATOM 1479 C C . LYS A 1 188 ? -55.863 -40.016 36.929 1.00 73.38 188 LYS A C 1
ATOM 1481 O O . LYS A 1 188 ? -56.090 -41.196 37.166 1.00 73.38 188 LYS A O 1
ATOM 1486 N N . SER A 1 189 ? -56.703 -39.265 36.212 1.00 68.50 189 SER A N 1
ATOM 1487 C CA . SER A 1 189 ? -57.924 -39.819 35.604 1.00 68.50 189 SER A CA 1
ATOM 1488 C C . SER A 1 189 ? -57.644 -40.825 34.485 1.00 68.50 189 SER A C 1
ATOM 1490 O O . SER A 1 189 ? -58.410 -41.769 34.331 1.00 68.50 189 SER A O 1
ATOM 1492 N N . ASN A 1 190 ? -56.537 -40.674 33.752 1.00 59.19 190 ASN A N 1
ATOM 1493 C CA . ASN A 1 190 ? -56.123 -41.630 32.723 1.00 59.19 190 ASN A CA 1
ATOM 1494 C C . ASN A 1 190 ? -55.617 -42.957 33.321 1.00 59.19 190 ASN A C 1
ATOM 1496 O O . ASN A 1 190 ? -55.872 -44.011 32.750 1.00 59.19 190 ASN A O 1
ATOM 1500 N N . TRP A 1 191 ? -54.947 -42.926 34.481 1.00 51.62 191 TRP A N 1
ATOM 1501 C CA . TRP A 1 191 ? -54.462 -44.136 35.167 1.00 51.62 191 TRP A CA 1
ATOM 1502 C C . TRP A 1 191 ? -55.563 -44.922 35.903 1.00 51.62 191 TRP A C 1
ATOM 1504 O O . TRP A 1 191 ? -55.400 -46.113 36.135 1.00 51.62 191 TRP A O 1
ATOM 1514 N N . ILE A 1 192 ? -56.707 -44.304 36.226 1.00 50.88 192 ILE A N 1
ATOM 1515 C CA . ILE A 1 192 ? -57.860 -44.987 36.859 1.00 50.88 192 ILE A CA 1
ATOM 1516 C C . ILE A 1 192 ? -58.650 -45.855 35.842 1.00 50.88 192 ILE A C 1
ATOM 1518 O O . ILE A 1 192 ? -59.523 -46.630 36.227 1.00 50.88 192 ILE A O 1
ATOM 1522 N N . GLY A 1 193 ? -58.316 -45.795 34.544 1.00 45.56 193 GLY A N 1
ATOM 1523 C CA . GLY A 1 193 ? -58.906 -46.632 33.487 1.00 45.56 193 GLY A CA 1
ATOM 1524 C C . GLY A 1 193 ? -58.331 -48.052 33.353 1.00 45.56 193 GLY A C 1
ATOM 1525 O O . GLY A 1 193 ? -58.880 -48.848 32.595 1.00 45.56 193 GLY A O 1
ATOM 1526 N N . THR A 1 194 ? -57.265 -48.393 34.080 1.00 48.34 194 THR A N 1
ATOM 1527 C CA . THR A 1 194 ? -56.600 -49.708 34.014 1.00 48.34 194 THR A CA 1
ATOM 1528 C C . THR A 1 194 ? -56.101 -50.130 35.394 1.00 48.34 194 THR A C 1
ATOM 1530 O O . THR A 1 194 ? -54.915 -50.044 35.676 1.00 48.34 194 THR A O 1
ATOM 1533 N N . ASP A 1 195 ? -57.017 -50.495 36.289 1.00 37.84 195 ASP A N 1
ATOM 1534 C CA . ASP A 1 195 ? -57.010 -51.810 36.945 1.00 37.84 195 ASP A CA 1
ATOM 1535 C C . ASP A 1 195 ? -58.155 -51.907 37.955 1.00 37.84 195 ASP A C 1
ATOM 1537 O O . ASP A 1 195 ? -58.319 -51.086 38.858 1.00 37.84 195 ASP A O 1
ATOM 1541 N N . ARG A 1 196 ? -58.968 -52.948 37.783 1.00 43.16 196 ARG A N 1
ATOM 1542 C CA . ARG A 1 196 ? -60.012 -53.351 38.718 1.00 43.16 196 ARG A CA 1
ATOM 1543 C C . ARG A 1 196 ? -59.410 -54.416 39.629 1.00 43.16 196 ARG A C 1
ATOM 1545 O O . ARG A 1 196 ? -59.429 -55.582 39.262 1.00 43.16 196 ARG A O 1
ATOM 1552 N N . THR A 1 197 ? -58.959 -54.032 40.820 1.00 37.50 197 THR A N 1
ATOM 1553 C CA . THR A 1 197 ? -58.891 -54.962 41.958 1.00 37.50 197 THR A CA 1
ATOM 1554 C C . THR A 1 197 ? -58.976 -54.202 43.274 1.00 37.50 197 THR A C 1
ATOM 1556 O O . THR A 1 197 ? -58.158 -53.339 43.577 1.00 37.50 197 THR A O 1
ATOM 1559 N N . GLU A 1 198 ? -60.024 -54.522 44.026 1.00 44.47 198 GLU A N 1
ATOM 1560 C CA . GLU A 1 198 ? -60.301 -54.078 45.386 1.00 44.47 198 GLU A CA 1
ATOM 1561 C C . GLU A 1 198 ? -59.176 -54.494 46.334 1.00 44.47 198 GLU A C 1
ATOM 1563 O O . GLU A 1 198 ? -58.901 -55.685 46.432 1.00 44.47 198 GLU A O 1
ATOM 1568 N N . ILE A 1 199 ? -58.610 -53.558 47.106 1.00 34.81 199 ILE A N 1
ATOM 1569 C CA . ILE A 1 199 ? -58.112 -53.860 48.455 1.00 34.81 199 ILE A CA 1
ATOM 1570 C C . ILE A 1 199 ? -58.414 -52.676 49.380 1.00 34.81 199 ILE A C 1
ATOM 1572 O O . ILE A 1 199 ? -57.920 -51.562 49.221 1.00 34.81 199 ILE A O 1
ATOM 1576 N N . SER A 1 200 ? -59.250 -52.972 50.369 1.00 43.16 200 SER A N 1
ATOM 1577 C CA . SER A 1 200 ? -59.474 -52.217 51.595 1.00 43.16 200 SER A CA 1
ATOM 1578 C C . SER A 1 200 ? -58.208 -52.200 52.457 1.00 43.16 200 SER A C 1
ATOM 1580 O O . SER A 1 200 ? -57.761 -53.274 52.837 1.00 43.16 200 SER A O 1
ATOM 1582 N N . THR A 1 201 ? -57.745 -51.027 52.900 1.00 33.78 201 THR A N 1
ATOM 1583 C CA . THR A 1 201 ? -57.234 -50.835 54.274 1.00 33.78 201 THR A CA 1
ATOM 1584 C C . THR A 1 201 ? -57.174 -49.356 54.657 1.00 33.78 201 THR A C 1
ATOM 1586 O O . THR A 1 201 ? -56.875 -48.486 53.847 1.00 33.78 201 THR A O 1
ATOM 1589 N N . LYS A 1 202 ? -57.497 -49.126 55.929 1.00 41.56 202 LYS A N 1
ATOM 1590 C CA . LYS A 1 202 ? -57.609 -47.872 56.679 1.00 41.56 202 LYS A CA 1
ATOM 1591 C C . LYS A 1 202 ? -56.259 -47.160 56.883 1.00 41.56 202 LYS A C 1
ATOM 1593 O O . LYS A 1 202 ? -55.242 -47.837 56.994 1.00 41.56 202 LYS A O 1
ATOM 1598 N N . GLY A 1 203 ? -56.291 -45.835 57.079 1.00 31.25 203 GLY A N 1
ATOM 1599 C CA . GLY A 1 203 ? -55.190 -45.057 57.673 1.00 31.25 203 GLY A CA 1
ATOM 1600 C C . GLY A 1 203 ? -55.206 -43.557 57.334 1.00 31.25 203 GLY A C 1
ATOM 1601 O O . GLY A 1 203 ? -54.711 -43.166 56.287 1.00 31.25 203 GLY A O 1
ATOM 1602 N N . GLU A 1 204 ? -55.787 -42.748 58.224 1.00 32.78 204 GLU A N 1
ATOM 1603 C CA . GLU A 1 204 ? -55.724 -41.270 58.347 1.00 32.78 204 GLU A CA 1
ATOM 1604 C C . GLU A 1 204 ? -54.287 -40.707 58.533 1.00 32.78 204 GLU A C 1
ATOM 1606 O O . GLU A 1 204 ? -53.365 -41.509 58.694 1.00 32.78 204 GLU A O 1
ATOM 1611 N N . PRO A 1 205 ? -54.051 -39.376 58.688 1.00 48.12 205 PRO A N 1
ATOM 1612 C CA . PRO A 1 205 ? -54.872 -38.190 58.373 1.00 48.12 205 PRO A CA 1
ATOM 1613 C C . PRO A 1 205 ? -54.107 -37.155 57.50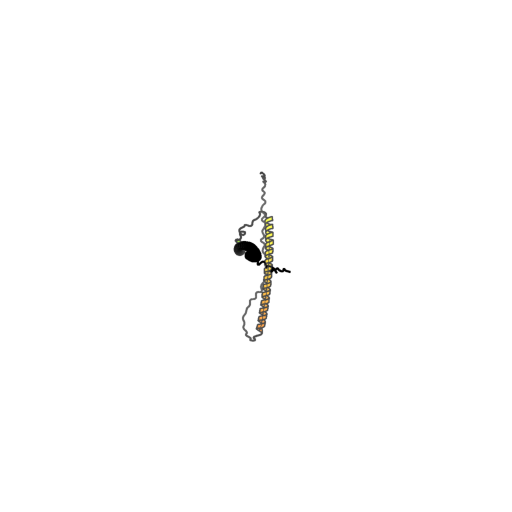7 1.00 48.12 205 PRO A C 1
ATOM 1615 O O . PRO A 1 205 ? -52.884 -37.049 57.583 1.00 48.12 205 PRO A O 1
ATOM 1618 N N . TYR A 1 206 ? -54.809 -36.307 56.747 1.00 31.16 206 TYR A N 1
ATOM 1619 C CA . TYR A 1 206 ? -54.218 -35.054 56.251 1.00 31.16 206 TYR A CA 1
ATOM 1620 C C . TYR A 1 206 ? -54.825 -33.887 57.022 1.00 31.16 206 TYR A C 1
ATOM 1622 O O . TYR A 1 206 ? -56.042 -33.720 57.046 1.00 31.16 206 TYR A O 1
ATOM 1630 N N . LEU A 1 207 ? -53.944 -33.148 57.693 1.00 35.78 207 LEU A N 1
ATOM 1631 C CA . LEU A 1 207 ? -54.242 -31.997 58.531 1.00 35.78 207 LEU A CA 1
ATOM 1632 C C . LEU A 1 207 ? -55.016 -30.932 57.751 1.00 35.78 207 LEU A C 1
ATOM 1634 O O . LEU A 1 207 ? -54.557 -30.424 56.727 1.00 35.78 207 LEU A O 1
ATOM 1638 N N . ASP A 1 208 ? -56.184 -30.613 58.292 1.00 35.69 208 ASP A N 1
ATOM 1639 C CA . ASP A 1 208 ? -56.928 -29.394 58.038 1.00 35.69 208 ASP A CA 1
ATOM 1640 C C . ASP A 1 208 ? -56.200 -28.218 58.704 1.00 35.69 208 ASP A C 1
ATOM 1642 O O . ASP A 1 208 ? -55.869 -28.267 59.890 1.00 35.69 208 ASP A O 1
ATOM 1646 N N . TYR A 1 209 ? -55.958 -27.167 57.928 1.00 34.06 209 TYR A N 1
ATOM 1647 C CA . TYR A 1 209 ? -55.653 -25.842 58.447 1.00 34.06 209 TYR A CA 1
ATOM 1648 C C . TYR A 1 209 ? -56.533 -24.833 57.708 1.00 34.06 209 TYR A C 1
ATOM 1650 O O . TYR A 1 209 ? -56.074 -24.065 56.864 1.00 34.06 209 TYR A O 1
ATOM 1658 N N . THR A 1 210 ? -57.822 -24.813 58.036 1.00 40.34 210 THR A N 1
ATOM 1659 C CA . THR A 1 210 ? -58.547 -23.544 58.132 1.00 40.34 210 THR A CA 1
ATOM 1660 C C . THR A 1 210 ? -58.048 -22.781 59.355 1.00 40.34 210 THR A C 1
ATOM 1662 O O . THR A 1 210 ? -58.050 -23.334 60.450 1.00 40.34 210 THR A O 1
ATOM 1665 N N . THR A 1 211 ? -57.597 -21.542 59.167 1.00 35.16 211 THR A N 1
ATOM 1666 C CA . THR A 1 211 ? -57.477 -20.430 60.142 1.00 35.16 211 THR A CA 1
ATOM 1667 C C . THR A 1 211 ? -56.596 -19.368 59.465 1.00 35.16 211 THR A C 1
ATOM 1669 O O . THR A 1 211 ? -55.628 -19.712 58.801 1.00 35.16 211 THR A O 1
ATOM 1672 N N . ASN A 1 212 ? -56.805 -18.061 59.522 1.00 32.50 212 ASN A N 1
ATOM 1673 C CA . ASN A 1 212 ? -57.840 -17.195 60.062 1.00 32.50 212 ASN A CA 1
ATOM 1674 C C . ASN A 1 212 ? -57.641 -15.860 59.330 1.00 32.50 212 ASN A C 1
ATOM 1676 O O . ASN A 1 212 ? -56.506 -15.391 59.230 1.00 32.50 212 ASN A O 1
ATOM 1680 N N . GLU A 1 213 ? -58.715 -15.221 58.866 1.00 39.00 213 GLU A N 1
ATOM 1681 C CA . GLU A 1 213 ? -58.686 -13.764 58.759 1.00 39.00 213 GLU A CA 1
ATOM 1682 C C . GLU A 1 213 ? -58.664 -13.234 60.188 1.00 39.00 213 GLU A C 1
ATOM 1684 O O . GLU A 1 213 ? -59.643 -13.339 60.925 1.00 39.00 213 GLU A O 1
ATOM 1689 N N . GLN A 1 214 ? -57.498 -12.761 60.609 1.00 36.38 214 GLN A N 1
ATOM 1690 C CA . GLN A 1 214 ? -57.331 -12.080 61.874 1.00 36.38 214 GLN A CA 1
ATOM 1691 C C . GLN A 1 214 ? -56.986 -10.637 61.541 1.00 36.38 214 GLN A C 1
ATOM 1693 O O . GLN A 1 214 ? -55.912 -10.341 61.015 1.00 36.38 214 GLN A O 1
ATOM 1698 N N . GLU A 1 215 ? -57.961 -9.768 61.805 1.00 43.72 215 GLU A N 1
ATOM 1699 C CA . GLU A 1 215 ? -57.797 -8.327 61.912 1.00 43.72 215 GLU A CA 1
ATOM 1700 C C . GLU A 1 215 ? -56.509 -8.028 62.681 1.00 43.72 215 GLU A C 1
ATOM 1702 O O . GLU A 1 215 ? -56.382 -8.321 63.871 1.00 43.72 215 GLU A O 1
ATOM 1707 N N . SER A 1 216 ? -55.532 -7.455 61.985 1.00 35.56 216 SER A N 1
ATOM 1708 C CA . SER A 1 216 ? -54.366 -6.881 62.631 1.00 35.56 216 SER A CA 1
ATOM 1709 C C . SER A 1 216 ? -54.675 -5.412 62.884 1.00 35.56 216 SER A C 1
ATOM 1711 O O . SER A 1 216 ? -54.732 -4.603 61.958 1.00 35.56 216 SER A O 1
ATOM 1713 N N . SER A 1 217 ? -54.914 -5.101 64.156 1.00 37.59 217 SER A N 1
ATOM 1714 C CA . SER A 1 217 ? -55.037 -3.752 64.705 1.00 37.59 217 SER A CA 1
ATOM 1715 C C . SER A 1 217 ? -53.937 -2.802 64.199 1.00 37.59 217 SER A C 1
ATOM 1717 O O . SER A 1 217 ? -52.817 -3.243 63.918 1.00 37.59 217 SER A O 1
ATOM 1719 N N . PRO A 1 218 ? -54.222 -1.490 64.111 1.00 42.28 218 PRO A N 1
ATOM 1720 C CA . PRO A 1 218 ? -53.288 -0.502 63.586 1.00 42.28 218 PRO A CA 1
ATOM 1721 C C . PRO A 1 218 ? -52.046 -0.381 64.473 1.00 42.28 218 PRO A C 1
ATOM 1723 O O . PRO A 1 218 ? -52.135 -0.348 65.702 1.00 42.28 218 PRO A O 1
ATOM 1726 N N . LEU A 1 219 ? -50.881 -0.286 63.829 1.00 38.34 219 LEU A N 1
ATOM 1727 C CA . LEU A 1 219 ? -49.613 0.026 64.481 1.00 38.34 219 LEU A CA 1
ATOM 1728 C C . LEU A 1 219 ? -49.761 1.323 65.288 1.00 38.34 219 LEU A C 1
ATOM 1730 O O . LEU A 1 219 ? -50.120 2.368 64.741 1.00 38.34 219 LEU A O 1
ATOM 1734 N N . GLN A 1 220 ? -49.473 1.240 66.589 1.00 38.75 220 GLN A N 1
ATOM 1735 C CA . GLN A 1 220 ? -49.279 2.391 67.463 1.00 38.75 220 GLN A CA 1
ATOM 1736 C C . GLN A 1 220 ? -48.232 3.314 66.836 1.00 38.75 220 GLN A C 1
ATOM 1738 O O . GLN A 1 220 ? -47.035 3.032 66.843 1.00 38.75 220 GLN A O 1
ATOM 1743 N N . ILE A 1 221 ? -48.699 4.435 66.300 1.00 35.59 221 ILE A N 1
ATOM 1744 C CA . ILE A 1 221 ? -47.863 5.593 66.024 1.00 35.59 221 ILE A CA 1
ATOM 1745 C C . ILE A 1 221 ? -47.350 6.056 67.386 1.00 35.59 221 ILE A C 1
ATOM 1747 O O . ILE A 1 221 ? -48.145 6.409 68.258 1.00 35.59 221 ILE A O 1
ATOM 1751 N N . CYS A 1 222 ? -46.033 6.021 67.588 1.00 32.38 222 CYS A N 1
ATOM 1752 C CA . CYS A 1 222 ? -45.397 6.659 68.731 1.00 32.38 222 CYS A CA 1
ATOM 1753 C C . CYS A 1 222 ? -45.821 8.131 68.756 1.00 32.38 222 CYS A C 1
ATOM 1755 O O . CYS A 1 222 ? -45.369 8.936 67.943 1.00 32.38 222 CYS A O 1
ATOM 1757 N N . SER A 1 223 ? -46.718 8.475 69.675 1.00 35.44 223 SER A N 1
ATOM 1758 C CA . SER A 1 223 ? -47.086 9.849 69.977 1.00 35.44 223 SER A CA 1
ATOM 1759 C C . SER A 1 223 ? -45.865 10.546 70.573 1.00 35.44 223 SER A C 1
ATOM 1761 O O . SER A 1 223 ? -45.554 10.366 71.750 1.00 35.44 223 SER A O 1
ATOM 1763 N N . PHE A 1 224 ? -45.157 11.326 69.759 1.00 41.72 224 PHE A N 1
ATOM 1764 C CA . PHE A 1 224 ? -44.241 12.333 70.275 1.00 41.72 224 PHE A CA 1
ATOM 1765 C C . PHE A 1 224 ? -45.078 13.437 70.923 1.00 41.72 224 PHE A C 1
ATOM 1767 O O . PHE A 1 224 ? -45.776 14.189 70.244 1.00 41.72 224 PHE A O 1
ATOM 1774 N N . SER A 1 225 ? -45.026 13.511 72.250 1.00 40.62 225 SER A N 1
ATOM 1775 C CA . SER A 1 225 ? -45.485 14.680 72.994 1.00 40.62 225 SER A CA 1
ATOM 1776 C C . SER A 1 225 ? -44.655 15.897 72.569 1.00 40.62 225 SER A C 1
ATOM 1778 O O . SER A 1 225 ? -43.425 15.795 72.541 1.00 40.62 225 SER A O 1
ATOM 1780 N N . PRO A 1 226 ? -45.267 17.054 72.268 1.00 39.78 226 PRO A N 1
ATOM 1781 C CA . PRO A 1 226 ? -44.504 18.266 72.032 1.00 39.78 226 PRO A CA 1
ATOM 1782 C C . PRO A 1 226 ? -43.912 18.734 73.365 1.00 39.78 226 PRO A C 1
ATOM 1784 O O . PRO A 1 226 ? -44.623 19.213 74.247 1.00 39.78 226 PRO A O 1
ATOM 1787 N N . VAL A 1 227 ? -42.597 18.581 73.522 1.00 44.53 227 VAL A N 1
ATOM 1788 C CA . VAL A 1 227 ? -41.840 19.315 74.537 1.00 44.53 227 VAL A CA 1
ATOM 1789 C C . VAL A 1 227 ? -41.727 20.747 74.028 1.00 44.53 227 VAL A C 1
ATOM 1791 O O . VAL A 1 227 ? -40.960 21.031 73.112 1.00 44.53 227 VAL A O 1
ATOM 1794 N N . THR A 1 228 ? -42.527 21.650 74.584 1.00 51.16 228 THR A N 1
ATOM 1795 C CA . THR A 1 228 ? -42.312 23.092 74.439 1.00 51.16 228 THR A CA 1
ATOM 1796 C C . THR A 1 228 ? -41.057 23.482 75.225 1.00 51.16 228 THR A C 1
ATOM 1798 O O . THR A 1 228 ? -41.048 23.274 76.443 1.00 51.16 228 THR A O 1
ATOM 1801 N N . PRO A 1 229 ? -40.006 24.037 74.598 1.00 50.72 229 PRO A N 1
ATOM 1802 C CA . PRO A 1 229 ? -38.900 24.620 75.345 1.00 50.72 229 PRO A CA 1
ATOM 1803 C C . PRO A 1 229 ? -39.326 25.957 75.987 1.00 50.72 229 PRO A C 1
ATOM 1805 O O . PRO A 1 229 ? -40.214 26.636 75.460 1.00 50.72 229 PRO A O 1
ATOM 1808 N N . PRO A 1 230 ? -38.725 26.338 77.128 1.00 42.28 230 PRO A N 1
ATOM 1809 C CA . PRO A 1 230 ? -39.045 27.581 77.810 1.00 42.28 230 PRO A CA 1
ATOM 1810 C C . PRO A 1 230 ? -38.527 28.787 77.021 1.00 42.28 230 PRO A C 1
ATOM 1812 O O . PRO A 1 230 ? -37.469 28.747 76.395 1.00 42.28 230 PRO A O 1
ATOM 1815 N N . VAL A 1 231 ? -39.303 29.867 77.069 1.00 49.19 231 VAL A N 1
ATOM 1816 C CA . VAL A 1 231 ? -38.937 31.186 76.553 1.00 49.19 231 VAL A CA 1
ATOM 1817 C C . VAL A 1 231 ? -37.816 31.742 77.428 1.00 49.19 231 VAL A C 1
ATOM 1819 O O . VAL A 1 231 ? -38.074 32.159 78.554 1.00 49.19 231 VAL A O 1
ATOM 1822 N N . GLU A 1 232 ? -36.590 31.774 76.909 1.00 42.31 232 GLU A N 1
ATOM 1823 C CA . GLU A 1 232 ? -35.513 32.597 77.457 1.00 42.31 232 GLU A CA 1
ATOM 1824 C C . GLU A 1 232 ? -35.178 33.726 76.481 1.00 42.31 232 GLU A C 1
ATOM 1826 O O . GLU A 1 232 ? -34.797 33.525 75.329 1.00 42.31 232 GLU A O 1
ATOM 1831 N N . GLN A 1 233 ? -35.400 34.941 76.974 1.00 41.50 233 GLN A N 1
ATOM 1832 C CA . GLN A 1 233 ? -35.010 36.203 76.371 1.00 41.50 233 GLN A CA 1
ATOM 1833 C C . GLN A 1 233 ? -33.500 36.407 76.551 1.00 41.50 233 GLN A C 1
ATOM 1835 O O . GLN A 1 233 ? -33.028 36.344 77.680 1.00 41.50 233 GLN A O 1
ATOM 1840 N N . LEU A 1 234 ? -32.777 36.740 75.478 1.00 41.41 234 LEU A N 1
ATOM 1841 C CA . LEU A 1 234 ? -31.547 37.554 75.489 1.00 41.41 234 LEU A CA 1
ATOM 1842 C C . LEU A 1 234 ? -31.271 37.960 74.023 1.00 41.41 234 LEU A C 1
ATOM 1844 O O . LEU A 1 234 ? -30.958 37.117 73.193 1.00 41.41 234 LEU A O 1
ATOM 1848 N N . ALA A 1 235 ? -31.720 39.128 73.562 1.00 41.59 235 ALA A N 1
ATOM 1849 C CA . ALA A 1 235 ? -31.055 40.430 73.666 1.00 41.59 235 ALA A CA 1
ATOM 1850 C C . ALA A 1 235 ? -29.672 40.483 72.978 1.00 41.59 235 ALA A C 1
ATOM 1852 O O . ALA A 1 235 ? -28.708 39.908 73.465 1.00 41.59 235 ALA A O 1
ATOM 1853 N N . ASP A 1 236 ? -29.643 41.235 71.869 1.00 40.69 236 ASP A N 1
ATOM 1854 C CA . ASP A 1 236 ? -28.565 42.111 71.387 1.00 40.69 236 ASP A CA 1
ATOM 1855 C C . ASP A 1 236 ? -27.120 41.585 71.296 1.00 40.69 236 ASP A C 1
ATOM 1857 O O . ASP A 1 236 ? -26.409 41.492 72.288 1.00 40.69 236 ASP A O 1
ATOM 1861 N N . GLN A 1 237 ? -26.595 41.477 70.068 1.00 46.34 237 GLN A N 1
ATOM 1862 C CA . GLN A 1 237 ? -25.779 42.568 69.509 1.00 46.34 237 GLN A CA 1
ATOM 1863 C C . GLN A 1 237 ? -25.399 42.308 68.048 1.00 46.34 237 GLN A C 1
ATOM 1865 O O . GLN A 1 237 ? -24.571 41.467 67.707 1.00 46.34 237 GLN A O 1
ATOM 1870 N N . T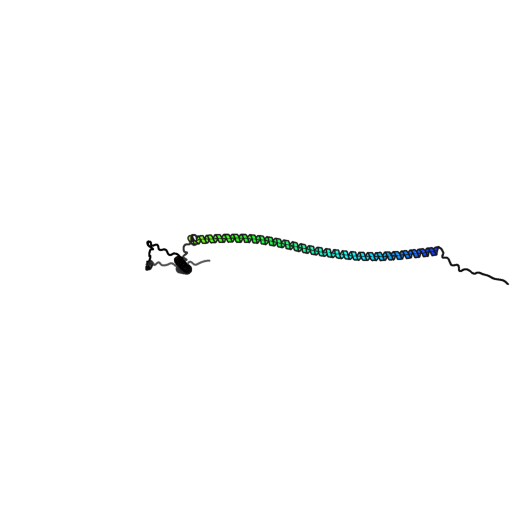HR A 1 238 ? -25.984 43.125 67.181 1.00 46.47 238 THR A N 1
ATOM 1871 C CA . THR A 1 238 ? -25.521 43.398 65.826 1.00 46.47 238 THR A CA 1
ATOM 1872 C C . THR A 1 238 ? -24.234 44.218 65.915 1.00 46.47 238 THR A C 1
ATOM 1874 O O . THR A 1 238 ? -24.274 45.373 66.337 1.00 46.47 238 THR A O 1
ATOM 1877 N N . GLN A 1 239 ? -23.098 43.674 65.482 1.00 49.03 239 GLN A N 1
ATOM 1878 C CA . GLN A 1 239 ? -21.959 44.500 65.085 1.00 49.03 239 GLN A CA 1
ATOM 1879 C C . GLN A 1 239 ? -21.523 44.154 63.667 1.00 49.03 239 GLN A C 1
ATOM 1881 O O . GLN A 1 239 ? -20.958 43.103 63.380 1.00 49.03 239 GLN A O 1
ATOM 1886 N N . MET A 1 240 ? -21.825 45.106 62.788 1.00 44.97 240 MET A N 1
ATOM 1887 C CA . MET A 1 240 ? -21.194 45.295 61.496 1.00 44.97 240 MET A CA 1
ATOM 1888 C C . MET A 1 240 ? -19.675 45.389 61.666 1.00 44.97 240 MET A C 1
ATOM 1890 O O . MET A 1 240 ? -19.193 46.238 62.413 1.00 44.97 240 MET A O 1
ATOM 1894 N N . GLN A 1 241 ? -18.927 44.637 60.864 1.00 49.78 241 GLN A N 1
ATOM 1895 C CA . GLN A 1 241 ? -17.673 45.141 60.319 1.00 49.78 241 GLN A CA 1
ATOM 1896 C C . GLN A 1 241 ? -17.655 44.912 58.811 1.00 49.78 241 GLN A C 1
ATOM 1898 O O . GLN A 1 241 ? -17.549 43.797 58.312 1.00 49.78 241 GLN A O 1
ATOM 1903 N N . MET A 1 242 ? -17.827 46.029 58.112 1.00 43.44 242 MET A N 1
ATOM 1904 C CA . MET A 1 242 ? -17.480 46.231 56.716 1.00 43.44 242 MET A CA 1
ATOM 1905 C C . MET A 1 242 ? -16.047 46.772 56.641 1.00 43.44 242 MET A C 1
ATOM 1907 O O . MET A 1 242 ? -15.670 47.598 57.476 1.00 43.44 242 MET A O 1
ATOM 1911 N N . SER A 1 243 ? -15.372 46.395 55.548 1.00 41.19 243 SER A N 1
ATOM 1912 C CA . SER A 1 243 ? -14.279 47.111 54.859 1.00 41.19 243 SER A CA 1
ATOM 1913 C C . SER A 1 243 ? -12.829 46.826 55.293 1.00 41.19 243 SER A C 1
ATOM 1915 O O . SER A 1 243 ? -12.585 46.569 56.468 1.00 41.19 243 SER A O 1
ATOM 1917 N N . PRO A 1 244 ? -11.826 47.062 54.413 1.00 62.41 244 PRO A N 1
ATOM 1918 C CA . PRO A 1 244 ? -11.854 47.079 52.935 1.00 62.41 244 PRO A CA 1
ATOM 1919 C C . PRO A 1 244 ? -10.627 46.413 52.262 1.00 62.41 244 PRO A C 1
ATOM 1921 O O . PRO A 1 244 ? -9.542 46.359 52.839 1.00 62.41 244 PRO A O 1
ATOM 1924 N N . LEU A 1 245 ? -10.789 46.021 50.992 1.00 40.94 245 LEU A N 1
ATOM 1925 C CA . LEU A 1 245 ? -9.911 46.353 49.852 1.00 40.94 245 LEU A CA 1
ATOM 1926 C C . LEU A 1 245 ? -10.589 45.933 48.543 1.00 40.94 245 LEU A C 1
ATOM 1928 O O . LEU A 1 245 ? -11.144 44.814 48.511 1.00 40.94 245 LEU A O 1
#

Organism: Hippocampus comes (NCBI:txid109280)

InterPro domains:
  IPR029681 Coiled-coil domain-containing protein 157 [PTHR43696] (20-195)